Protein AF-A0A8S3ER82-F1 (afdb_monomer_lite)

Organism: NCBI:txid392030

pLDDT: mean 81.83, std 15.68, range [29.91, 96.44]

Structure (mmCIF, N/CA/C/O backbone):
data_AF-A0A8S3ER82-F1
#
_entry.id   AF-A0A8S3ER82-F1
#
loop_
_atom_site.group_PDB
_atom_site.id
_atom_site.type_symbol
_atom_site.label_atom_id
_atom_site.label_alt_id
_atom_site.label_comp_id
_atom_site.label_asym_id
_atom_site.label_entity_id
_atom_site.label_seq_id
_atom_site.pdbx_PDB_ins_code
_atom_site.Cartn_x
_atom_site.Cartn_y
_atom_site.Cartn_z
_atom_site.occupancy
_atom_site.B_iso_or_equiv
_atom_site.auth_seq_id
_atom_site.auth_comp_id
_atom_site.auth_asym_id
_atom_site.auth_atom_id
_atom_site.pdbx_PDB_model_num
ATOM 1 N N . GLY A 1 1 ? -18.111 -26.400 4.773 1.00 59.91 1 GLY A N 1
ATOM 2 C CA . GLY A 1 1 ? -17.524 -26.450 6.126 1.00 59.91 1 GLY A CA 1
ATOM 3 C C . GLY A 1 1 ? -18.135 -25.344 6.954 1.00 59.91 1 GLY A C 1
ATOM 4 O O . GLY A 1 1 ? -18.398 -24.288 6.396 1.00 59.91 1 GLY A O 1
ATOM 5 N N . GLN A 1 2 ? -18.419 -25.592 8.230 1.00 71.38 2 GLN A N 1
ATOM 6 C CA . GLN A 1 2 ? -18.903 -24.558 9.145 1.00 71.38 2 GLN A CA 1
ATOM 7 C C . GLN A 1 2 ? -17.709 -23.886 9.823 1.00 71.38 2 GLN A C 1
ATOM 9 O O . GLN A 1 2 ? -16.799 -24.578 10.274 1.00 71.38 2 GLN A O 1
ATOM 14 N N . THR A 1 3 ? -17.715 -22.559 9.910 1.00 76.62 3 THR A N 1
ATOM 15 C CA . THR A 1 3 ? -16.712 -21.827 10.686 1.00 76.62 3 THR A CA 1
ATOM 16 C C . THR A 1 3 ? -17.130 -21.805 12.155 1.00 76.62 3 THR A C 1
ATOM 18 O O . THR A 1 3 ? -18.274 -21.473 12.467 1.00 76.62 3 THR A O 1
ATOM 21 N N . LEU A 1 4 ? -16.225 -22.208 13.047 1.00 81.06 4 LEU A N 1
ATOM 22 C CA . LEU A 1 4 ? -16.468 -22.318 14.485 1.00 81.06 4 LEU A CA 1
ATOM 23 C C . LEU A 1 4 ? -15.513 -21.393 15.237 1.00 81.06 4 LEU A C 1
ATOM 25 O O . LEU A 1 4 ? -14.318 -21.372 14.945 1.00 81.06 4 LEU A O 1
ATOM 29 N N . PHE A 1 5 ? -16.032 -20.681 16.236 1.00 81.19 5 PHE A N 1
ATOM 30 C CA . PHE A 1 5 ? -15.271 -19.752 17.072 1.00 81.19 5 PHE A CA 1
ATOM 31 C C . PHE A 1 5 ? -15.658 -19.904 18.547 1.00 81.19 5 PHE A C 1
ATOM 33 O O . PHE A 1 5 ? -16.681 -20.523 18.865 1.00 81.19 5 PHE A O 1
ATOM 40 N N . GLY A 1 6 ? -14.817 -19.374 19.441 1.00 79.44 6 GLY A N 1
ATOM 41 C CA . GLY A 1 6 ? -15.081 -19.289 20.880 1.00 79.44 6 GLY A CA 1
ATOM 42 C C . GLY A 1 6 ? -15.610 -20.593 21.484 1.00 79.44 6 GLY A C 1
ATOM 43 O O . GLY A 1 6 ? -15.027 -21.667 21.306 1.00 79.44 6 GLY A O 1
ATOM 44 N N . THR A 1 7 ? -16.753 -20.507 22.170 1.00 81.19 7 THR A N 1
ATOM 45 C CA . THR A 1 7 ? -17.399 -21.647 22.838 1.00 81.19 7 THR A CA 1
ATOM 46 C C . THR A 1 7 ? -17.742 -22.767 21.864 1.00 81.19 7 THR A C 1
ATOM 48 O O . THR A 1 7 ? -17.541 -23.932 22.188 1.00 81.19 7 THR A O 1
ATOM 51 N N . ARG A 1 8 ? -18.191 -22.443 20.646 1.00 84.25 8 ARG A N 1
ATOM 52 C CA . ARG A 1 8 ? -18.575 -23.452 19.646 1.00 84.25 8 ARG A CA 1
ATOM 53 C C . ARG A 1 8 ? -17.369 -24.239 19.148 1.00 84.25 8 ARG A C 1
ATOM 55 O O . ARG A 1 8 ? -17.459 -25.453 18.993 1.00 84.25 8 ARG A O 1
ATOM 62 N N . LEU A 1 9 ? -16.240 -23.560 18.936 1.00 87.06 9 LEU A N 1
ATOM 63 C CA . LEU A 1 9 ? -14.979 -24.218 18.598 1.00 87.06 9 LEU A CA 1
ATOM 64 C C . LEU A 1 9 ? -14.498 -25.091 19.758 1.00 87.06 9 LEU A C 1
ATOM 66 O O . LEU A 1 9 ? -14.164 -26.250 19.545 1.00 87.06 9 LEU A O 1
ATOM 70 N N . LYS A 1 10 ? -14.521 -24.567 20.989 1.00 86.50 10 LYS A N 1
ATOM 71 C CA . LYS A 1 10 ? -14.122 -25.320 22.183 1.00 86.50 10 LYS A CA 1
ATOM 72 C C . LYS A 1 10 ? -14.939 -26.605 22.346 1.00 86.50 10 LYS A C 1
ATOM 74 O O . LYS A 1 10 ? -14.351 -27.670 22.506 1.00 86.50 10 LYS A O 1
ATOM 79 N N . THR A 1 11 ? -16.266 -26.509 22.266 1.00 88.81 11 THR A N 1
ATOM 80 C CA . THR A 1 11 ? -17.176 -27.659 22.353 1.00 88.81 11 THR A CA 1
ATOM 81 C C . THR A 1 11 ? -16.870 -28.682 21.266 1.00 88.81 11 THR A C 1
ATOM 83 O O . THR A 1 11 ? -16.650 -29.847 21.579 1.00 88.81 11 THR A O 1
ATOM 86 N N . PHE A 1 12 ? -16.730 -28.239 20.013 1.00 91.31 12 PHE A N 1
ATOM 87 C CA . PHE A 1 12 ? -16.384 -29.123 18.902 1.00 91.31 12 PHE A CA 1
ATOM 88 C C . PHE A 1 12 ? -15.054 -29.858 19.123 1.00 91.31 12 PHE A C 1
ATOM 90 O O . PHE A 1 12 ? -14.975 -31.064 18.901 1.00 91.31 12 PHE A O 1
ATOM 97 N N . LEU A 1 13 ? -14.010 -29.159 19.581 1.00 91.75 13 LEU A N 1
ATOM 98 C CA . LEU A 1 13 ? -12.699 -29.766 19.829 1.00 91.75 13 LEU A CA 1
ATOM 99 C C . LEU A 1 13 ? -12.739 -30.809 20.956 1.00 91.75 13 LEU A C 1
ATOM 101 O O . LEU A 1 13 ? -12.039 -31.817 20.867 1.00 91.75 13 LEU A O 1
ATOM 105 N N . ILE A 1 14 ? -13.558 -30.583 21.989 1.00 91.75 14 ILE A N 1
ATOM 106 C CA . ILE A 1 14 ? -13.768 -31.535 23.089 1.00 91.75 14 ILE A CA 1
ATOM 107 C C . ILE A 1 14 ? -14.534 -32.764 22.591 1.00 91.75 14 ILE A C 1
ATOM 109 O O . ILE A 1 14 ? -14.064 -33.885 22.761 1.00 91.75 14 ILE A O 1
ATOM 113 N N . GLU A 1 15 ? -15.683 -32.558 21.944 1.00 94.56 15 GLU A N 1
ATOM 114 C CA . GLU A 1 15 ? -16.562 -33.636 21.467 1.00 94.56 15 GLU A CA 1
ATOM 115 C C . GLU A 1 15 ? -15.877 -34.545 20.441 1.00 94.56 15 GLU A C 1
ATOM 117 O O . GLU A 1 15 ? -16.133 -35.746 20.407 1.00 94.56 15 GLU A O 1
ATOM 122 N N . ASN A 1 16 ? -14.975 -33.986 19.632 1.00 94.19 16 ASN A N 1
ATOM 123 C CA . ASN A 1 16 ? -14.246 -34.722 18.598 1.00 94.19 16 ASN A CA 1
ATOM 124 C C . ASN A 1 16 ? -12.840 -35.164 19.042 1.00 94.19 16 ASN A C 1
ATOM 126 O O . ASN A 1 16 ? -12.075 -35.671 18.225 1.00 94.19 16 ASN A O 1
ATOM 130 N N . ASN A 1 17 ? -12.500 -35.000 20.325 1.00 93.44 17 ASN A N 1
ATOM 131 C CA . ASN A 1 17 ? -11.239 -35.442 20.921 1.00 93.44 17 ASN A CA 1
ATOM 132 C C . ASN A 1 17 ? -9.986 -34.924 20.181 1.00 93.44 17 ASN A C 1
ATOM 134 O O . ASN A 1 17 ? -9.111 -35.695 19.782 1.00 93.44 17 ASN A O 1
ATOM 138 N N . PHE A 1 18 ? -9.885 -33.599 20.024 1.00 94.38 18 PHE A N 1
ATOM 139 C CA . PHE A 1 18 ? -8.717 -32.909 19.461 1.00 94.38 18 PHE A CA 1
ATOM 140 C C . PHE A 1 18 ? -7.875 -32.212 20.552 1.00 94.38 18 PHE A C 1
ATOM 142 O O . PHE A 1 18 ? -7.830 -30.978 20.606 1.00 94.38 18 PHE A O 1
ATOM 149 N N . PRO A 1 19 ? -7.172 -32.961 21.424 1.00 90.94 19 PRO A N 1
ATOM 150 C CA . PRO A 1 19 ? -6.518 -32.409 22.612 1.00 90.94 19 PRO A CA 1
ATOM 151 C C . PRO A 1 19 ? -5.379 -31.440 22.279 1.00 90.94 19 PRO A C 1
ATOM 153 O O . PRO A 1 19 ? -5.213 -30.426 22.951 1.00 90.94 19 PRO A O 1
ATOM 156 N N . THR A 1 20 ? -4.614 -31.705 21.216 1.00 90.56 20 THR A N 1
ATOM 157 C CA . THR A 1 20 ? -3.508 -30.829 20.806 1.00 90.56 20 THR A CA 1
ATOM 158 C C . THR A 1 20 ? -4.015 -29.452 20.393 1.00 90.56 20 THR A C 1
ATOM 160 O O . THR A 1 20 ? -3.495 -28.443 20.851 1.00 90.56 20 THR A O 1
ATOM 163 N N . ILE A 1 21 ? -5.062 -29.398 19.565 1.00 88.19 21 ILE A N 1
ATOM 164 C CA . ILE A 1 21 ? -5.636 -28.129 19.095 1.00 88.19 21 ILE A CA 1
ATOM 165 C C . ILE A 1 21 ? -6.322 -27.404 20.256 1.00 88.19 21 ILE A C 1
ATOM 167 O O . ILE A 1 21 ? -6.188 -26.190 20.383 1.00 88.19 21 ILE A O 1
ATOM 171 N N . LEU A 1 22 ? -7.000 -28.146 21.136 1.00 87.62 22 LEU A N 1
ATOM 172 C CA . LEU A 1 22 ? -7.634 -27.592 22.328 1.00 87.62 22 LEU A CA 1
ATOM 173 C C . LEU A 1 22 ? -6.622 -26.889 23.249 1.00 87.62 22 LEU A C 1
ATOM 175 O O . LEU A 1 22 ? -6.917 -25.806 23.744 1.00 87.62 22 LEU A O 1
ATOM 179 N N . ASN A 1 23 ? -5.420 -27.449 23.418 1.00 87.94 23 ASN A N 1
ATOM 180 C CA . ASN A 1 23 ? -4.349 -26.837 24.216 1.00 87.94 23 ASN A CA 1
ATOM 181 C C . ASN A 1 23 ? -3.791 -25.539 23.609 1.00 87.94 23 ASN A C 1
ATOM 183 O O . ASN A 1 23 ? -3.186 -24.742 24.321 1.00 87.94 23 ASN A O 1
ATOM 187 N N . HIS A 1 24 ? -3.988 -25.321 22.308 1.00 87.06 24 HIS A N 1
ATOM 188 C CA . HIS A 1 24 ? -3.598 -24.093 21.615 1.00 87.06 24 HIS A CA 1
ATOM 189 C C . HIS A 1 24 ? -4.752 -23.095 21.466 1.00 87.06 24 HIS A C 1
ATOM 191 O O . HIS A 1 24 ? -4.566 -22.033 20.869 1.00 87.06 24 HIS A O 1
ATOM 197 N N . LEU A 1 25 ? -5.941 -23.410 21.988 1.00 83.69 25 LEU A N 1
ATOM 198 C CA . LEU A 1 25 ? -7.069 -22.496 21.934 1.00 83.69 25 LEU A CA 1
ATOM 199 C C . LEU A 1 25 ? -6.776 -21.272 22.807 1.00 83.69 25 LEU A C 1
ATOM 201 O O . LEU A 1 25 ? -6.593 -21.378 24.018 1.00 83.69 25 LEU A O 1
ATOM 205 N N . VAL A 1 2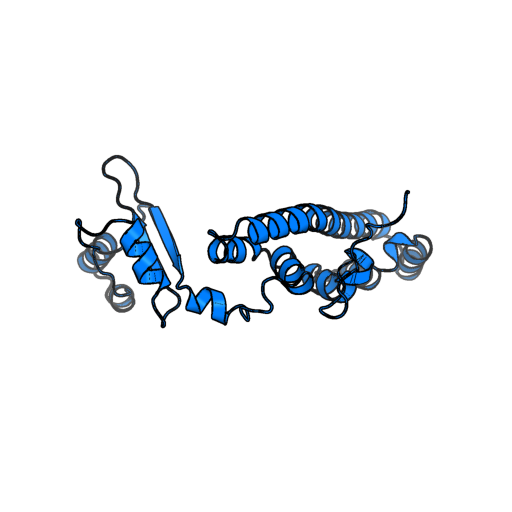6 ? -6.750 -20.102 22.175 1.00 83.31 26 VAL A N 1
ATOM 206 C CA . VAL A 1 26 ? -6.554 -18.825 22.865 1.00 83.31 26 VAL A CA 1
ATOM 207 C C . VAL A 1 26 ? -7.725 -18.580 23.817 1.00 83.31 26 VAL A C 1
ATOM 209 O O . VAL A 1 26 ? -8.880 -18.841 23.469 1.00 83.31 26 VAL A O 1
ATOM 212 N N . ALA A 1 27 ? -7.426 -18.085 25.019 1.00 82.06 27 ALA A N 1
ATOM 213 C CA . ALA A 1 27 ? -8.447 -17.709 25.987 1.00 82.06 27 ALA A CA 1
ATOM 214 C C . ALA A 1 27 ? -9.399 -16.661 25.388 1.00 82.06 27 ALA A C 1
ATOM 216 O O . ALA A 1 27 ? -8.974 -15.739 24.692 1.00 82.06 27 ALA A O 1
ATOM 217 N N . PHE A 1 28 ? -10.690 -16.815 25.660 1.00 84.19 28 PHE A N 1
ATOM 218 C CA . PHE A 1 28 ? -11.729 -15.893 25.225 1.00 84.19 28 PHE A CA 1
ATOM 219 C C . PHE A 1 28 ? -12.751 -15.730 26.344 1.00 84.19 28 PHE A C 1
ATOM 221 O O . PHE A 1 28 ? -12.984 -16.652 27.129 1.00 84.19 28 PHE A O 1
ATOM 228 N N . GLU A 1 29 ? -13.385 -14.568 26.380 1.00 83.31 29 GLU A N 1
ATOM 229 C CA . GLU A 1 29 ? -14.429 -14.242 27.342 1.00 83.31 29 GLU A CA 1
ATOM 230 C C . GLU A 1 29 ? -15.670 -13.765 26.595 1.00 83.31 29 GLU A C 1
ATOM 232 O O . GLU A 1 29 ? -15.584 -13.183 25.511 1.00 83.31 29 GLU A O 1
ATOM 237 N N . SER A 1 30 ? -16.842 -14.054 27.160 1.00 82.38 30 SER A N 1
ATOM 238 C CA . SER A 1 30 ? -18.087 -13.483 26.652 1.00 82.38 30 SER A CA 1
ATOM 239 C C . SER A 1 30 ? -18.218 -12.072 27.196 1.00 82.38 30 SER A C 1
ATOM 241 O O . SER A 1 30 ? -18.149 -11.870 28.407 1.00 82.38 30 SER A O 1
ATOM 243 N N . VAL A 1 31 ? -18.413 -11.107 26.303 1.00 81.88 31 VAL A N 1
ATOM 244 C CA . VAL A 1 31 ? -18.670 -9.727 26.711 1.00 81.88 31 VAL A CA 1
ATOM 245 C C . VAL A 1 31 ? -20.055 -9.675 27.372 1.00 81.88 31 VAL A C 1
ATOM 247 O O . VAL A 1 31 ? -21.014 -10.180 26.778 1.00 81.88 31 VAL A O 1
ATOM 250 N N . PRO A 1 32 ? -20.178 -9.114 28.589 1.00 80.38 32 PRO A N 1
ATOM 251 C CA . PRO A 1 32 ? -21.462 -8.968 29.263 1.00 80.38 32 PRO A CA 1
ATOM 252 C C . PRO A 1 32 ? -22.480 -8.203 28.407 1.00 80.38 32 PRO A C 1
ATOM 254 O O . PRO A 1 32 ? -22.125 -7.276 27.680 1.00 80.38 32 PRO A O 1
ATOM 257 N N . SER A 1 33 ? -23.759 -8.579 28.489 1.00 77.56 33 SER A N 1
ATOM 258 C CA . SER A 1 33 ? -24.823 -8.007 27.645 1.00 77.56 33 SER A CA 1
ATOM 259 C C . SER A 1 33 ? -25.112 -6.525 27.910 1.00 77.56 33 SER A C 1
ATOM 261 O O . SER A 1 33 ? -25.741 -5.865 27.088 1.00 77.56 33 SER A O 1
ATOM 263 N N . ASP A 1 34 ? -24.701 -6.015 29.066 1.00 83.44 34 ASP A N 1
ATOM 264 C CA . ASP A 1 34 ? -24.825 -4.619 29.486 1.00 83.44 34 ASP A CA 1
ATOM 265 C C . ASP A 1 34 ? -23.700 -3.719 28.947 1.00 83.44 34 ASP A C 1
ATOM 267 O O . ASP A 1 34 ? -23.837 -2.495 28.961 1.00 83.44 34 ASP A O 1
ATOM 271 N N . VAL A 1 35 ? -22.622 -4.299 28.409 1.00 82.12 35 VAL A N 1
ATOM 272 C CA . VAL A 1 35 ? -21.544 -3.546 27.764 1.00 82.12 35 VAL A CA 1
ATOM 273 C C . VAL A 1 35 ? -21.920 -3.261 26.315 1.00 82.12 35 VAL A C 1
ATOM 275 O O . VAL A 1 35 ? -22.044 -4.153 25.475 1.00 82.12 35 VAL A O 1
ATOM 278 N N . THR A 1 36 ? -22.066 -1.982 25.984 1.00 85.75 36 THR A N 1
ATOM 279 C CA . THR A 1 36 ? -22.293 -1.570 24.595 1.00 85.75 36 THR A CA 1
ATOM 280 C C . THR A 1 36 ? -21.028 -1.756 23.755 1.00 85.75 36 THR A C 1
ATOM 282 O O . THR A 1 36 ? -19.908 -1.602 24.244 1.00 85.75 36 THR A O 1
ATOM 285 N N . HIS A 1 37 ? -21.183 -1.966 22.442 1.00 83.50 37 HIS A N 1
ATOM 286 C CA . HIS A 1 37 ? -20.038 -2.008 21.518 1.00 83.50 37 HIS A CA 1
ATOM 287 C C . HIS A 1 37 ? -19.151 -0.756 21.618 1.00 83.50 37 HIS A C 1
ATOM 289 O O . HIS A 1 37 ? -17.935 -0.841 21.470 1.00 83.50 37 HIS A O 1
ATOM 295 N N . LYS A 1 38 ? -19.752 0.412 21.882 1.00 84.12 38 LYS A N 1
ATOM 296 C CA . LYS A 1 38 ? -19.023 1.675 22.025 1.00 84.12 38 LYS A CA 1
ATOM 297 C C . LYS A 1 38 ? -18.146 1.686 23.277 1.00 84.12 38 LYS A C 1
ATOM 299 O O . LYS A 1 38 ? -16.999 2.108 23.180 1.00 84.12 38 LYS A O 1
ATOM 304 N N . GLN A 1 39 ? -18.670 1.217 24.409 1.00 85.31 39 GLN A N 1
ATOM 305 C CA . GLN A 1 39 ? -17.902 1.094 25.652 1.00 85.31 39 GLN A CA 1
ATOM 306 C C . GLN A 1 39 ? -16.760 0.095 25.482 1.00 85.31 39 GLN A C 1
ATOM 308 O O . GLN A 1 39 ? -15.616 0.460 25.713 1.00 85.31 39 GLN A O 1
ATOM 313 N N . LEU A 1 40 ? -17.038 -1.094 24.932 1.00 86.69 40 LEU A N 1
ATOM 314 C CA . LEU A 1 40 ? -16.005 -2.097 24.655 1.00 86.69 40 LEU A CA 1
ATOM 315 C C . LEU A 1 40 ? -14.862 -1.530 23.798 1.00 86.69 40 LEU A C 1
ATOM 317 O O . LEU A 1 40 ? -13.689 -1.740 24.096 1.00 86.69 40 LEU A O 1
ATOM 321 N N . LEU A 1 41 ? -15.198 -0.790 22.736 1.00 84.62 41 LEU A N 1
ATOM 322 C CA . LEU A 1 41 ? -14.206 -0.127 21.890 1.00 84.62 41 LEU A CA 1
ATOM 323 C C . LEU A 1 41 ? -13.384 0.898 22.676 1.00 84.62 41 LEU A C 1
ATOM 325 O O . LEU A 1 41 ? -12.162 0.908 22.559 1.00 84.62 41 LEU A O 1
ATOM 329 N N . GLN A 1 42 ? -14.036 1.760 23.459 1.00 84.31 42 GLN A N 1
ATOM 330 C CA . GLN A 1 42 ? -13.356 2.773 24.268 1.00 84.31 42 GLN A CA 1
ATOM 331 C C . GLN A 1 42 ? -12.406 2.136 25.283 1.00 84.31 42 GLN A C 1
ATOM 333 O O . GLN A 1 42 ? -11.250 2.545 25.356 1.00 84.31 42 GLN A O 1
ATOM 338 N N . ASP A 1 43 ? -12.855 1.100 25.984 1.00 86.44 43 ASP A N 1
ATOM 339 C CA . ASP A 1 43 ? -12.063 0.408 26.995 1.00 86.44 43 ASP A CA 1
ATOM 340 C C . ASP A 1 43 ? -10.823 -0.243 26.375 1.00 86.44 43 ASP A C 1
ATOM 342 O O . ASP A 1 43 ? -9.717 -0.054 26.876 1.00 86.44 43 ASP A O 1
ATOM 346 N N . ILE A 1 44 ? -10.975 -0.940 25.240 1.00 86.56 44 ILE A N 1
ATOM 347 C CA . ILE A 1 44 ? -9.849 -1.551 24.514 1.00 86.56 44 ILE A CA 1
ATOM 348 C C . ILE A 1 44 ? -8.872 -0.483 24.009 1.00 86.56 44 ILE A C 1
ATOM 350 O O . ILE A 1 44 ? -7.659 -0.678 24.096 1.00 86.56 44 ILE A O 1
ATOM 354 N N . TYR A 1 45 ? -9.363 0.652 23.501 1.00 81.31 45 TYR A N 1
ATOM 355 C CA . TYR A 1 45 ? -8.484 1.724 23.029 1.00 81.31 45 TYR A CA 1
ATOM 356 C C . TYR A 1 45 ? -7.607 2.295 24.147 1.00 81.31 45 TYR A C 1
ATOM 358 O O . TYR A 1 45 ? -6.437 2.576 23.893 1.00 81.31 45 TYR A O 1
ATOM 366 N N . GLN A 1 46 ? -8.136 2.408 25.368 1.00 79.00 46 GLN A N 1
ATOM 367 C CA . GLN A 1 46 ? -7.406 2.926 26.531 1.00 79.00 46 GLN A CA 1
ATOM 368 C C . GLN A 1 46 ? -6.409 1.923 27.138 1.00 79.00 46 GLN A C 1
ATOM 370 O O . GLN A 1 46 ? -5.623 2.291 28.014 1.00 79.00 46 GLN A O 1
ATOM 375 N N . GLN A 1 47 ? -6.397 0.660 26.695 1.00 82.50 47 GLN A N 1
ATOM 376 C CA . GLN A 1 47 ? -5.443 -0.323 27.208 1.00 82.50 47 GLN A CA 1
ATOM 377 C C . GLN A 1 47 ? -4.004 0.033 26.815 1.00 82.50 47 GLN A C 1
ATOM 379 O O . GLN A 1 47 ? -3.682 0.325 25.662 1.00 82.50 47 GLN A O 1
ATOM 384 N N . THR A 1 48 ? -3.107 -0.035 27.798 1.00 69.06 48 THR A N 1
ATOM 385 C CA . THR A 1 48 ? -1.686 0.315 27.651 1.00 69.06 48 THR A CA 1
ATOM 386 C C . THR A 1 48 ? -0.790 -0.903 27.409 1.00 69.06 48 THR A C 1
ATOM 388 O O . THR A 1 48 ? 0.439 -0.783 27.397 1.00 69.06 48 THR A O 1
ATOM 391 N N . CYS A 1 49 ? -1.363 -2.086 27.203 1.00 64.19 49 CYS A N 1
ATOM 392 C CA . CYS A 1 49 ? -0.647 -3.314 26.880 1.00 64.19 49 CYS A CA 1
ATOM 393 C C . CYS A 1 49 ? -1.458 -4.170 25.895 1.00 64.19 49 CYS A C 1
ATOM 395 O O . CYS A 1 49 ? -2.680 -4.072 25.840 1.00 64.19 49 CYS A O 1
ATOM 397 N N . GLY A 1 50 ? -0.762 -5.000 25.112 1.00 70.69 50 GLY A N 1
ATOM 398 C CA . GLY A 1 50 ? -1.378 -5.863 24.101 1.00 70.69 50 GLY A CA 1
ATOM 399 C C . GLY A 1 50 ? -1.676 -5.169 22.764 1.00 70.69 50 GLY A C 1
ATOM 400 O O . GLY A 1 50 ? -1.801 -3.949 22.677 1.00 70.69 50 GLY A O 1
ATOM 401 N N . GLU A 1 51 ? -1.764 -5.973 21.702 1.00 76.44 51 GLU A N 1
ATOM 402 C CA . GLU A 1 51 ? -2.100 -5.531 20.339 1.00 76.44 51 GLU A CA 1
ATOM 403 C C . GLU A 1 51 ? -3.589 -5.196 20.193 1.00 76.44 51 GLU A C 1
ATOM 405 O O . GLU A 1 51 ? -3.962 -4.271 19.472 1.00 76.44 51 GLU A O 1
ATOM 410 N N . GLY A 1 52 ? -4.437 -5.936 20.906 1.00 84.62 52 GLY A N 1
ATOM 411 C CA . GLY A 1 52 ? -5.885 -5.813 20.876 1.00 84.62 52 GLY A CA 1
ATOM 412 C C . GLY A 1 52 ? -6.558 -7.181 20.836 1.00 84.62 52 GLY A C 1
ATOM 413 O O . GLY A 1 52 ? -5.977 -8.176 21.266 1.00 84.62 52 GLY A O 1
ATOM 414 N N . TYR A 1 53 ? -7.777 -7.231 20.307 1.00 87.94 53 TYR A N 1
ATOM 415 C CA . TYR A 1 53 ? -8.653 -8.400 20.382 1.00 87.94 53 TYR A CA 1
ATOM 416 C C . TYR A 1 53 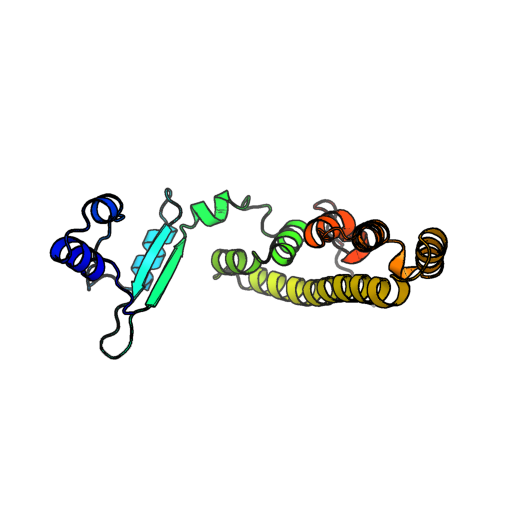? -9.289 -8.724 19.030 1.00 87.94 53 TYR A C 1
ATOM 418 O O . TYR A 1 53 ? -9.457 -7.860 18.166 1.00 87.94 53 TYR A O 1
ATOM 426 N N . VAL A 1 54 ? -9.676 -9.987 18.864 1.00 87.19 54 VAL A N 1
ATOM 427 C CA . VAL A 1 54 ? -10.598 -10.427 17.814 1.00 87.19 54 VAL A CA 1
ATOM 428 C C . VAL A 1 54 ? -11.941 -10.689 18.480 1.00 87.19 54 VAL A C 1
ATOM 430 O O . VAL A 1 54 ? -12.022 -11.512 19.388 1.00 87.19 54 VAL A O 1
ATOM 433 N N . VAL A 1 55 ? -12.979 -9.984 18.044 1.00 88.19 55 VAL A N 1
ATOM 434 C CA . VAL A 1 55 ? -14.323 -10.050 18.623 1.00 88.19 55 VAL A CA 1
ATOM 435 C C . VAL A 1 55 ? -15.267 -10.707 17.628 1.00 88.19 55 VAL A C 1
ATOM 437 O O . VAL A 1 55 ? -15.304 -10.329 16.457 1.00 88.19 55 VAL A O 1
ATOM 440 N N . GLU A 1 56 ? -16.036 -11.688 18.093 1.00 87.50 56 GLU A N 1
ATOM 441 C CA . GLU A 1 56 ? -17.140 -12.269 17.334 1.00 87.50 56 GLU A CA 1
ATOM 442 C C . GLU A 1 56 ? -18.417 -11.466 17.583 1.00 87.50 56 GLU A C 1
ATOM 444 O O . GLU A 1 56 ? -18.880 -11.347 18.716 1.00 87.50 56 GLU A O 1
ATOM 449 N N . ILE A 1 57 ? -19.005 -10.934 16.514 1.00 85.94 57 ILE A N 1
ATOM 450 C CA . ILE A 1 57 ? -20.307 -10.278 16.566 1.00 85.94 57 ILE A CA 1
ATOM 451 C C . ILE A 1 57 ? -21.371 -11.324 16.260 1.00 85.94 57 ILE A C 1
ATOM 453 O O . ILE A 1 57 ? -21.534 -11.740 15.110 1.00 85.94 57 ILE A O 1
ATOM 457 N N . ILE A 1 58 ? -22.088 -11.743 17.300 1.00 82.69 58 ILE A N 1
ATOM 458 C CA . ILE A 1 58 ? -23.182 -12.708 17.190 1.00 82.69 58 ILE A CA 1
ATOM 459 C C . ILE A 1 58 ? -24.434 -11.982 16.717 1.00 82.69 58 ILE A C 1
ATOM 461 O O . ILE A 1 58 ? -24.803 -10.928 17.235 1.00 82.69 58 ILE A O 1
ATOM 465 N N . GLN A 1 59 ? -25.094 -12.557 15.721 1.00 80.31 59 GLN A N 1
ATOM 466 C CA . GLN A 1 59 ? -26.304 -11.998 15.144 1.00 80.31 59 GLN A CA 1
ATOM 467 C C . GLN A 1 59 ? -27.408 -13.059 15.192 1.00 80.31 59 GLN A C 1
ATOM 469 O O . GLN A 1 59 ? -27.150 -14.191 14.788 1.00 80.31 59 GLN A O 1
ATOM 474 N N . PRO A 1 60 ? -28.619 -12.734 15.682 1.00 79.50 60 PRO A N 1
ATOM 475 C CA . PRO A 1 60 ? -29.687 -13.728 15.818 1.00 79.50 60 PRO A CA 1
ATOM 476 C C . PRO A 1 60 ? -30.123 -14.320 14.472 1.00 79.50 60 PRO A C 1
ATOM 478 O O . PRO A 1 60 ? -30.318 -15.526 14.358 1.00 79.50 60 PRO A O 1
ATOM 481 N N . ASP A 1 61 ? -30.211 -13.467 13.448 1.00 88.06 61 ASP A N 1
ATOM 482 C CA . ASP A 1 61 ? -30.862 -13.801 12.174 1.00 88.06 61 ASP A CA 1
ATOM 483 C C . ASP A 1 61 ? -29.883 -13.975 11.001 1.00 88.06 61 ASP A C 1
ATOM 485 O O . ASP A 1 61 ? -30.294 -14.186 9.860 1.00 88.06 61 ASP A O 1
ATOM 489 N N . ARG A 1 62 ? -28.574 -13.835 11.239 1.00 81.56 62 ARG A N 1
ATOM 490 C CA . ARG A 1 62 ? -27.544 -13.868 10.187 1.00 81.56 62 ARG A CA 1
ATOM 491 C C . ARG A 1 62 ? -26.223 -14.444 10.712 1.00 81.56 62 ARG A C 1
ATOM 493 O O . ARG A 1 62 ? -26.031 -14.510 11.923 1.00 81.56 62 ARG A O 1
ATOM 500 N N . PRO A 1 63 ? -25.314 -14.895 9.828 1.00 78.25 63 PRO A N 1
ATOM 501 C CA . PRO A 1 63 ? -24.045 -15.473 10.255 1.00 78.25 63 PRO A CA 1
ATOM 502 C C . PRO A 1 63 ? -23.210 -14.478 11.066 1.00 78.25 63 PRO A C 1
ATOM 504 O O . PRO A 1 63 ? -23.026 -13.337 10.641 1.00 78.25 63 PRO A O 1
ATOM 507 N N . SER A 1 64 ? -22.667 -14.928 12.199 1.00 83.00 64 SER A N 1
ATOM 508 C CA . SER A 1 64 ? -21.685 -14.159 12.965 1.00 83.00 64 SER A CA 1
ATOM 509 C C . SER A 1 64 ? -20.467 -13.810 12.107 1.00 83.00 64 SER A C 1
ATOM 511 O O . SER A 1 64 ? -20.068 -14.576 11.225 1.00 83.00 64 SER A O 1
ATOM 513 N N . TYR A 1 65 ? -19.828 -12.682 12.404 1.00 83.25 65 TYR A N 1
ATOM 514 C CA . TYR A 1 65 ? -18.591 -12.256 11.748 1.00 83.25 65 TYR A CA 1
ATOM 515 C C . TYR A 1 65 ? -17.574 -11.756 12.774 1.00 83.25 65 TYR A C 1
ATOM 517 O O . TYR A 1 65 ? -17.925 -11.418 13.905 1.00 83.25 65 TYR A O 1
ATOM 525 N N . LEU A 1 66 ? -16.301 -11.734 12.376 1.00 85.94 66 LEU A N 1
ATOM 526 C CA . LEU A 1 66 ? -15.195 -11.322 13.235 1.00 85.94 66 LEU A CA 1
ATOM 527 C C . LEU A 1 66 ? -14.770 -9.885 12.941 1.00 85.94 66 LEU A C 1
ATOM 529 O O . LEU A 1 66 ? -14.672 -9.480 11.783 1.00 85.94 66 LEU A O 1
ATOM 533 N N . VAL A 1 67 ? -14.436 -9.152 13.998 1.00 85.56 67 VAL A N 1
ATOM 534 C CA . VAL A 1 67 ? -13.860 -7.807 13.936 1.00 85.56 67 VAL A CA 1
ATOM 535 C C . VAL A 1 67 ? -12.567 -7.786 14.738 1.00 85.56 67 VAL A C 1
ATOM 537 O O . VAL A 1 67 ? -12.513 -8.290 15.857 1.00 85.56 67 VAL A O 1
ATOM 540 N N . LYS A 1 68 ? -11.509 -7.198 14.176 1.00 86.38 68 LYS A N 1
ATOM 541 C CA . LYS A 1 68 ? -10.264 -6.937 14.908 1.00 86.38 68 LYS A CA 1
ATOM 542 C C . LYS A 1 68 ? -10.334 -5.536 15.509 1.00 86.38 68 LYS A C 1
ATOM 544 O O . LYS A 1 68 ? -10.605 -4.583 14.788 1.00 86.38 68 LYS A O 1
ATOM 549 N N . ILE A 1 69 ? -10.059 -5.415 16.802 1.00 86.25 69 ILE A N 1
ATOM 550 C CA . ILE A 1 69 ? -9.961 -4.136 17.512 1.00 86.25 69 ILE A CA 1
ATOM 551 C C . ILE A 1 69 ? -8.531 -4.020 18.026 1.00 86.25 69 ILE A C 1
ATOM 553 O O . ILE A 1 69 ? -8.050 -4.949 18.669 1.00 86.25 69 ILE A O 1
ATOM 557 N N . LYS A 1 70 ? -7.845 -2.913 17.733 1.00 83.00 70 LYS A N 1
ATOM 558 C CA . LYS A 1 70 ? -6.460 -2.666 18.162 1.00 83.00 70 LYS A CA 1
ATOM 559 C C . LYS A 1 70 ? -6.407 -1.648 19.295 1.00 83.00 70 LYS A C 1
ATOM 561 O O . LYS A 1 70 ? -7.238 -0.743 19.334 1.00 83.00 70 LYS A O 1
ATOM 566 N N . THR A 1 71 ? -5.436 -1.783 20.195 1.00 82.44 71 THR A N 1
ATOM 567 C CA . THR A 1 71 ? -5.202 -0.784 21.252 1.00 82.44 71 THR A CA 1
ATOM 568 C C . THR A 1 71 ? -4.597 0.486 20.658 1.00 82.44 71 THR A C 1
ATOM 570 O O . THR A 1 71 ? -3.871 0.437 19.660 1.00 82.44 71 THR A O 1
ATOM 573 N N . GLN A 1 72 ? -4.850 1.643 21.277 1.00 69.81 72 GLN A N 1
ATOM 574 C CA . GLN A 1 72 ? -4.278 2.903 20.796 1.00 69.81 72 GLN A CA 1
ATOM 575 C C . GLN A 1 72 ? -2.751 2.893 20.907 1.00 69.81 72 GLN A C 1
ATOM 577 O O . GLN A 1 72 ? -2.054 3.341 20.002 1.00 69.81 72 GLN A O 1
ATOM 582 N N . LYS A 1 73 ? -2.213 2.291 21.973 1.00 66.38 73 LYS A N 1
ATOM 583 C CA . LYS A 1 73 ? -0.769 2.133 22.142 1.00 66.38 73 LYS A CA 1
ATOM 584 C C . LYS A 1 73 ? -0.145 1.264 21.051 1.00 66.38 73 LYS A C 1
ATOM 586 O O . LYS A 1 73 ? 0.940 1.596 20.598 1.00 66.38 73 LYS A O 1
ATOM 591 N N . TYR A 1 74 ? -0.791 0.184 20.611 1.00 63.03 74 TYR A N 1
ATOM 592 C CA . TYR A 1 74 ? -0.276 -0.620 19.497 1.00 63.03 74 TYR A CA 1
ATOM 593 C C . TYR A 1 74 ? -0.206 0.201 18.202 1.00 63.03 74 TYR A C 1
ATOM 595 O O . TYR A 1 74 ? 0.816 0.187 17.517 1.00 63.03 74 TYR A O 1
ATOM 603 N N . LEU A 1 75 ? -1.248 0.992 17.928 1.00 64.50 75 LEU A N 1
ATOM 604 C CA . LEU A 1 75 ? -1.279 1.907 16.783 1.00 64.50 75 LEU A CA 1
ATOM 605 C C . LEU A 1 75 ? -0.184 2.991 16.873 1.00 64.50 75 LEU A C 1
ATOM 607 O O . LEU A 1 75 ? 0.431 3.315 15.862 1.00 64.50 75 LEU A O 1
ATOM 611 N N . MET A 1 76 ? 0.103 3.502 18.077 1.00 60.66 76 MET A N 1
ATOM 612 C CA . MET A 1 76 ? 1.139 4.517 18.330 1.00 60.66 76 MET A CA 1
ATOM 613 C C . MET A 1 76 ? 2.569 3.954 18.425 1.00 60.66 76 MET A C 1
ATOM 615 O O . MET A 1 76 ? 3.521 4.648 18.109 1.00 60.66 76 MET A O 1
ATOM 619 N N . ILE A 1 77 ? 2.773 2.710 18.866 1.00 55.78 77 ILE A N 1
ATOM 620 C CA . ILE A 1 77 ? 4.115 2.096 18.939 1.00 55.78 77 ILE A CA 1
ATOM 621 C C . ILE A 1 77 ? 4.611 1.697 17.552 1.00 55.78 77 ILE A C 1
ATOM 623 O O . ILE A 1 77 ? 5.810 1.722 17.297 1.00 55.78 77 ILE A O 1
ATOM 627 N N . HIS A 1 78 ? 3.711 1.330 16.641 1.00 56.91 78 HIS A N 1
ATOM 628 C CA . HIS A 1 78 ? 4.095 1.115 15.249 1.00 56.91 78 HIS A CA 1
ATOM 629 C C . HIS A 1 78 ? 4.332 2.412 14.475 1.00 56.91 78 HIS A C 1
ATOM 631 O O . HIS A 1 78 ? 4.855 2.340 13.363 1.00 56.91 78 HIS A O 1
ATOM 637 N N . ARG A 1 79 ? 3.989 3.580 15.037 1.00 53.03 79 ARG A N 1
ATOM 638 C CA . ARG A 1 79 ? 4.196 4.887 14.405 1.00 53.03 79 ARG A CA 1
ATOM 639 C C . ARG A 1 79 ? 4.398 5.977 15.442 1.00 53.03 79 ARG A C 1
ATOM 641 O O . ARG A 1 79 ? 3.421 6.416 16.041 1.00 53.03 79 ARG A O 1
ATOM 648 N N . ASP A 1 80 ? 5.639 6.440 15.586 1.00 50.53 80 ASP A N 1
ATOM 649 C CA . ASP A 1 80 ? 6.006 7.615 16.381 1.00 50.53 80 ASP A CA 1
ATOM 650 C C . ASP A 1 80 ? 4.954 8.725 16.211 1.00 50.53 80 ASP A C 1
ATOM 652 O O . ASP A 1 80 ? 4.817 9.312 15.136 1.00 50.53 80 ASP A O 1
ATOM 656 N N . GLY A 1 81 ? 4.151 8.959 17.254 1.00 49.88 81 GLY A N 1
ATOM 657 C CA . GLY A 1 81 ? 2.888 9.704 17.163 1.00 49.88 81 GLY A CA 1
ATOM 658 C C . GLY A 1 81 ? 3.008 11.153 16.671 1.00 49.88 81 GLY A C 1
ATOM 659 O O . GLY A 1 81 ? 2.022 11.702 16.192 1.00 49.88 81 GLY A O 1
ATOM 660 N N . GLU A 1 82 ? 4.201 11.753 16.726 1.00 49.47 82 GLU A N 1
ATOM 661 C CA . GLU A 1 82 ? 4.493 13.083 16.161 1.00 49.47 82 GLU A CA 1
ATOM 662 C C . GLU A 1 82 ? 4.992 13.032 14.705 1.00 49.47 82 GLU A C 1
ATOM 664 O O . GLU A 1 82 ? 4.833 13.993 13.957 1.00 49.47 82 GLU A O 1
ATOM 669 N N . SER A 1 83 ? 5.550 11.900 14.266 1.00 54.03 83 SER A N 1
ATOM 670 C CA . SER A 1 83 ? 5.988 11.685 12.883 1.00 54.03 83 SER A CA 1
ATOM 671 C C . SER A 1 83 ? 4.825 11.281 11.970 1.00 54.03 83 SER A C 1
ATOM 673 O O . SER A 1 83 ? 4.867 11.542 10.771 1.00 54.03 83 SER A O 1
ATOM 675 N N . ALA A 1 84 ? 3.755 10.690 12.513 1.00 59.56 84 ALA A N 1
ATOM 676 C CA . ALA A 1 84 ? 2.672 10.068 11.743 1.00 59.56 84 ALA A CA 1
ATOM 677 C C . ALA A 1 84 ? 1.879 11.014 10.814 1.00 59.56 84 ALA A C 1
ATOM 679 O O . ALA A 1 84 ? 1.210 10.535 9.899 1.00 59.56 84 ALA A O 1
ATOM 680 N N . THR A 1 85 ? 1.948 12.332 11.025 1.00 64.75 85 THR A N 1
ATOM 681 C CA . THR A 1 85 ? 1.247 13.339 10.207 1.00 64.75 85 THR A CA 1
ATOM 682 C C . THR A 1 85 ? 2.158 14.084 9.235 1.00 64.75 85 THR A C 1
ATOM 684 O O . THR A 1 85 ? 1.685 14.973 8.523 1.00 64.75 85 THR A O 1
ATOM 687 N N . SER A 1 86 ? 3.462 13.788 9.213 1.00 77.31 86 SER A N 1
ATOM 688 C CA . SER A 1 86 ? 4.365 14.452 8.277 1.00 77.31 86 SER A CA 1
ATOM 689 C C . SER A 1 86 ? 4.068 14.011 6.835 1.00 77.31 86 SER A C 1
ATOM 691 O O . SER A 1 86 ? 3.654 12.867 6.614 1.00 77.31 86 SER A O 1
ATOM 693 N N . PRO A 1 87 ? 4.283 14.873 5.821 1.00 81.44 87 PRO A N 1
ATOM 694 C CA . PRO A 1 87 ? 4.086 14.492 4.423 1.00 81.44 87 PRO A CA 1
ATOM 695 C C . PRO A 1 87 ? 4.858 13.230 4.028 1.00 81.44 87 PRO A C 1
ATOM 697 O O . PRO A 1 87 ? 4.379 12.429 3.225 1.00 81.44 87 PRO A O 1
ATOM 700 N N . ARG A 1 88 ? 6.045 13.031 4.614 1.00 83.19 88 ARG A N 1
ATOM 701 C CA . ARG A 1 88 ? 6.876 11.858 4.366 1.00 83.19 88 ARG A CA 1
ATOM 702 C C . ARG A 1 88 ? 6.267 10.594 4.974 1.00 83.19 88 ARG A C 1
ATOM 704 O O . ARG A 1 88 ? 6.159 9.590 4.273 1.00 83.19 88 ARG A O 1
ATOM 711 N N . SER A 1 89 ? 5.826 10.648 6.224 1.00 78.31 89 SER A N 1
ATOM 712 C CA . SER A 1 89 ? 5.226 9.500 6.911 1.00 78.31 89 SER A CA 1
ATOM 713 C C . SER A 1 89 ? 3.870 9.113 6.331 1.00 78.31 89 SER A C 1
ATOM 715 O O . SER A 1 89 ? 3.569 7.928 6.189 1.00 78.31 89 SER A O 1
ATOM 717 N N . LEU A 1 90 ? 3.067 10.099 5.921 1.00 83.38 90 LEU A N 1
ATOM 718 C CA . LEU A 1 90 ? 1.820 9.862 5.197 1.00 83.38 90 LEU A CA 1
ATOM 719 C C . LEU A 1 90 ? 2.085 9.191 3.843 1.00 83.38 90 LEU A C 1
ATOM 721 O O . LEU A 1 90 ? 1.434 8.201 3.508 1.00 83.38 90 LEU A O 1
ATOM 725 N N . PHE A 1 91 ? 3.086 9.661 3.094 1.00 86.56 91 PHE A N 1
ATOM 726 C CA . PHE A 1 91 ? 3.504 9.026 1.845 1.00 86.56 91 PHE A CA 1
ATOM 727 C C . PHE A 1 91 ? 3.932 7.565 2.057 1.00 86.56 91 PHE A C 1
ATOM 729 O O . PHE A 1 91 ? 3.466 6.675 1.343 1.00 86.56 91 PHE A O 1
ATOM 736 N N . GLU A 1 92 ? 4.777 7.295 3.054 1.00 84.44 92 GLU A N 1
ATOM 737 C CA . GLU A 1 92 ? 5.222 5.935 3.378 1.00 84.44 92 GLU A CA 1
ATOM 738 C C . GLU A 1 92 ? 4.058 5.034 3.795 1.00 84.44 92 GLU A C 1
ATOM 740 O O . GLU A 1 92 ? 3.993 3.875 3.380 1.00 84.44 92 GLU A O 1
ATOM 745 N N . ALA A 1 93 ? 3.107 5.562 4.564 1.00 83.81 93 ALA A N 1
ATOM 746 C CA . ALA A 1 93 ? 1.899 4.844 4.941 1.00 83.81 93 ALA A CA 1
ATOM 747 C C . ALA A 1 93 ? 1.056 4.447 3.726 1.00 83.81 93 ALA A C 1
ATOM 749 O O . ALA A 1 93 ? 0.589 3.312 3.656 1.00 83.81 93 ALA A O 1
ATOM 750 N N . ILE A 1 94 ? 0.883 5.362 2.771 1.00 87.19 94 ILE A 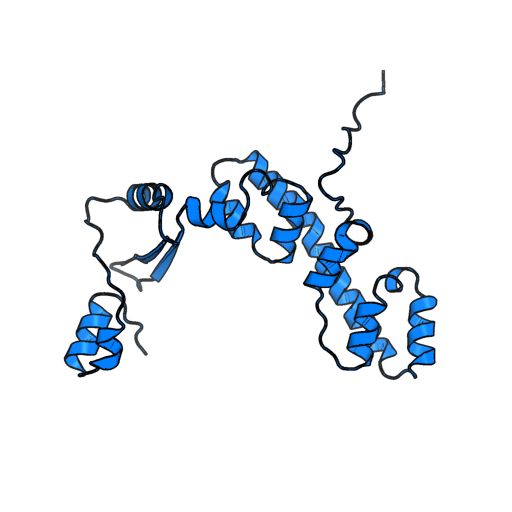N 1
ATOM 751 C CA . ILE A 1 94 ? 0.077 5.145 1.566 1.00 87.19 94 ILE A CA 1
ATOM 752 C C . ILE A 1 94 ? 0.741 4.117 0.644 1.00 87.19 94 ILE A C 1
ATOM 754 O O . ILE A 1 94 ? 0.077 3.181 0.202 1.00 87.19 94 ILE A O 1
ATOM 758 N N . ILE A 1 95 ? 2.050 4.235 0.391 1.00 87.06 95 ILE A N 1
ATOM 759 C CA . ILE A 1 95 ? 2.798 3.279 -0.449 1.00 87.06 95 ILE A CA 1
ATOM 760 C C . ILE A 1 95 ? 2.824 1.874 0.168 1.00 87.06 95 ILE A C 1
ATOM 762 O O . ILE A 1 95 ? 2.787 0.875 -0.554 1.00 87.06 95 ILE A O 1
ATOM 766 N N . ASN A 1 96 ? 2.858 1.786 1.498 1.00 84.62 96 ASN A N 1
ATOM 767 C CA . ASN A 1 96 ? 2.809 0.514 2.216 1.00 84.62 96 ASN A CA 1
ATOM 768 C C . ASN A 1 96 ? 1.384 -0.003 2.465 1.00 84.62 96 ASN A C 1
ATOM 770 O O . ASN A 1 96 ? 1.249 -1.024 3.125 1.00 84.62 96 ASN A O 1
ATOM 774 N N . GLU A 1 97 ? 0.349 0.654 1.926 1.00 82.62 97 GLU A N 1
ATOM 775 C CA . GLU A 1 97 ? -1.067 0.268 2.081 1.00 82.62 97 GLU A CA 1
ATOM 776 C C . GLU A 1 97 ? -1.551 0.248 3.544 1.00 82.62 97 GLU A C 1
ATOM 778 O O . GLU A 1 97 ? -2.546 -0.378 3.884 1.00 82.62 97 GLU A O 1
ATOM 783 N N . ASN A 1 98 ? -0.884 1.013 4.405 1.00 78.31 98 ASN A N 1
ATOM 784 C CA . ASN A 1 98 ? -1.160 1.123 5.835 1.00 78.31 98 ASN A CA 1
ATOM 785 C C . ASN A 1 98 ? -1.789 2.493 6.174 1.00 78.31 98 ASN A C 1
ATOM 787 O O . ASN A 1 98 ? -1.530 3.062 7.240 1.00 78.31 98 ASN A O 1
ATOM 791 N N . ALA A 1 99 ? -2.516 3.097 5.228 1.00 79.06 99 ALA A N 1
ATOM 792 C CA . ALA A 1 99 ? -3.213 4.372 5.424 1.00 79.06 99 ALA A CA 1
ATOM 793 C C . ALA A 1 99 ? -4.508 4.195 6.236 1.00 79.06 99 ALA A C 1
ATOM 795 O O . ALA A 1 99 ? -4.904 5.097 6.970 1.00 79.06 99 ALA A O 1
ATOM 796 N N . ASP A 1 100 ? -5.132 3.019 6.180 1.00 77.69 100 ASP A N 1
ATOM 797 C CA . ASP A 1 100 ? -6.369 2.743 6.919 1.00 77.69 100 ASP A CA 1
ATOM 798 C C . ASP A 1 100 ? -6.145 2.708 8.435 1.00 77.69 100 ASP A C 1
ATOM 800 O O . ASP A 1 100 ? -6.966 3.223 9.197 1.00 77.69 100 ASP A O 1
ATOM 804 N N . ASP A 1 101 ? -4.985 2.215 8.877 1.00 71.00 101 ASP A N 1
ATOM 805 C CA . ASP A 1 101 ? -4.585 2.277 10.285 1.00 71.00 101 ASP A CA 1
ATOM 806 C C . ASP A 1 101 ? -4.416 3.730 10.770 1.00 71.00 101 ASP A C 1
ATOM 808 O O . ASP A 1 101 ? -4.743 4.040 11.917 1.00 71.00 101 ASP A O 1
ATOM 812 N N . LEU A 1 102 ? -3.977 4.653 9.895 1.00 75.12 102 LEU A N 1
ATOM 813 C CA . LEU A 1 102 ? -3.940 6.088 10.224 1.00 75.12 102 LEU A CA 1
ATOM 814 C C . LEU A 1 102 ? -5.336 6.664 10.361 1.00 75.12 102 LEU A C 1
ATOM 816 O O . LEU A 1 102 ? -5.594 7.414 11.300 1.00 75.12 102 LEU A O 1
ATOM 820 N N . ARG A 1 103 ? -6.245 6.316 9.446 1.00 81.31 103 ARG A N 1
ATOM 821 C CA . ARG A 1 103 ? -7.633 6.782 9.519 1.00 81.31 103 ARG A CA 1
ATOM 822 C C . ARG A 1 103 ? -8.295 6.339 10.820 1.00 81.31 103 ARG A C 1
ATOM 824 O O . ARG A 1 103 ? -9.008 7.122 11.440 1.00 81.31 103 ARG A O 1
ATOM 831 N N . ALA A 1 104 ? -8.019 5.114 11.266 1.00 76.31 104 ALA A N 1
ATOM 832 C CA . ALA A 1 104 ? -8.510 4.612 12.545 1.00 76.31 104 ALA A CA 1
ATOM 833 C C . ALA A 1 104 ? -7.950 5.398 13.747 1.00 76.31 104 ALA A C 1
ATOM 835 O O . ALA A 1 104 ? -8.682 5.628 14.713 1.00 76.31 104 ALA A O 1
ATOM 836 N N . LEU A 1 105 ? -6.684 5.829 13.684 1.00 74.00 105 LEU A N 1
ATOM 837 C CA . LEU A 1 105 ? -6.031 6.618 14.733 1.00 74.00 105 LEU A CA 1
ATOM 838 C C . LEU A 1 105 ? -6.576 8.054 14.814 1.00 74.00 105 LEU A C 1
ATOM 840 O O . LEU A 1 105 ? -6.814 8.557 15.908 1.00 74.00 105 LEU A O 1
ATOM 844 N N . PHE A 1 106 ? -6.815 8.688 13.665 1.00 77.25 106 PHE A N 1
ATOM 845 C CA . PHE A 1 106 ? -7.264 10.081 13.554 1.00 77.25 106 PHE A CA 1
ATOM 846 C C . PHE A 1 106 ? -8.770 10.214 13.300 1.00 77.25 106 PHE A C 1
ATOM 848 O O . PHE A 1 106 ? -9.222 11.219 12.761 1.00 77.25 106 PHE A O 1
ATOM 855 N N . LYS A 1 107 ? -9.572 9.220 13.700 1.00 79.25 107 LYS A N 1
ATOM 856 C CA . LYS A 1 107 ? -11.021 9.172 13.426 1.00 79.25 107 LYS A CA 1
ATOM 857 C C . LYS A 1 107 ? -11.795 10.424 13.870 1.00 79.25 107 LYS A C 1
ATOM 859 O O . LYS A 1 107 ? -12.808 10.758 13.264 1.00 79.25 107 LYS A O 1
ATOM 864 N N . ASP A 1 108 ? -11.319 11.091 14.922 1.00 80.19 108 ASP A N 1
ATOM 865 C CA . ASP A 1 108 ? -11.932 12.290 15.499 1.00 80.19 108 ASP A CA 1
ATOM 866 C C . ASP A 1 108 ? -11.275 13.595 14.981 1.00 80.19 108 ASP A C 1
ATOM 868 O O . ASP A 1 108 ? -11.779 14.687 15.235 1.00 80.19 108 ASP A O 1
ATOM 872 N N . ASP A 1 109 ? -10.179 13.500 14.213 1.00 79.38 109 ASP A N 1
ATOM 873 C CA . ASP A 1 109 ? -9.456 14.625 13.610 1.00 79.38 109 ASP A CA 1
ATOM 874 C C . ASP A 1 109 ? -9.747 14.722 12.104 1.00 79.38 109 ASP A C 1
ATOM 876 O O . ASP A 1 109 ? -9.028 14.214 11.238 1.00 79.38 109 ASP A O 1
ATOM 880 N N . THR A 1 110 ? -10.827 15.436 11.792 1.00 85.88 110 THR A N 1
ATOM 881 C CA . THR A 1 110 ? -11.272 15.677 10.411 1.00 85.88 110 THR A CA 1
ATOM 882 C C . THR A 1 110 ? -10.228 16.370 9.528 1.00 85.88 110 THR A C 1
ATOM 884 O O . THR A 1 110 ? -10.213 16.135 8.319 1.00 85.88 110 THR A O 1
ATOM 887 N N . GLN A 1 111 ? -9.332 17.186 10.096 1.00 82.62 111 GLN A N 1
ATOM 888 C CA . GLN A 1 111 ? -8.305 17.886 9.325 1.00 82.62 111 GLN A CA 1
ATOM 889 C C . GLN A 1 111 ? -7.215 16.914 8.869 1.00 82.62 111 GLN A C 1
ATOM 891 O O . GLN A 1 111 ? -6.787 16.956 7.713 1.00 82.62 111 GLN A O 1
ATOM 896 N N . THR A 1 112 ? -6.781 16.023 9.759 1.00 80.25 112 THR A N 1
ATOM 897 C CA . THR A 1 112 ? -5.790 14.997 9.425 1.00 80.25 112 THR A CA 1
ATOM 898 C C . THR A 1 112 ? -6.355 13.968 8.447 1.00 80.25 112 THR A C 1
ATOM 900 O O . THR A 1 112 ? -5.669 13.615 7.488 1.00 80.25 112 THR A O 1
ATOM 903 N N . LEU A 1 113 ? -7.621 13.560 8.598 1.00 86.56 113 LEU A N 1
ATOM 904 C CA . LEU A 1 113 ? -8.291 12.678 7.632 1.00 86.56 113 LEU A CA 1
ATOM 905 C C . LEU A 1 113 ? -8.341 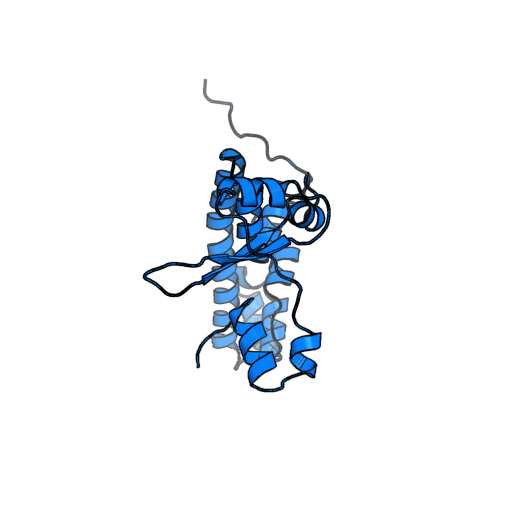13.286 6.222 1.00 86.56 113 LEU A C 1
ATOM 907 O O . LEU A 1 113 ? -7.960 12.622 5.260 1.00 86.56 113 LEU A O 1
ATOM 911 N N . ALA A 1 114 ? -8.710 14.566 6.098 1.00 87.25 114 ALA A N 1
ATOM 912 C CA . ALA A 1 114 ? -8.740 15.250 4.803 1.00 87.25 114 ALA A CA 1
ATOM 913 C C . ALA A 1 114 ? -7.355 15.297 4.130 1.00 87.25 114 ALA A C 1
ATOM 915 O O . ALA A 1 114 ? -7.244 15.094 2.922 1.00 87.25 114 ALA A O 1
ATOM 916 N N . ARG A 1 115 ? -6.286 15.507 4.912 1.00 84.50 115 ARG A N 1
ATOM 917 C CA . ARG A 1 115 ? -4.900 15.476 4.412 1.00 84.50 115 ARG A CA 1
ATOM 918 C C . ARG A 1 115 ? -4.483 14.089 3.931 1.00 84.50 115 ARG A C 1
ATOM 920 O O . ARG A 1 115 ? -3.795 13.986 2.917 1.00 84.50 115 ARG A O 1
ATOM 927 N N . ILE A 1 116 ? -4.883 13.034 4.646 1.00 87.19 116 ILE A N 1
ATOM 928 C CA . ILE A 1 116 ? -4.638 11.645 4.230 1.00 87.19 116 ILE A CA 1
ATOM 929 C C . ILE A 1 116 ? -5.316 11.388 2.881 1.00 87.19 116 ILE A C 1
ATOM 931 O O . ILE A 1 116 ? -4.665 10.898 1.959 1.00 87.19 116 ILE A O 1
ATOM 935 N N . ASP A 1 117 ? -6.588 11.764 2.743 1.00 90.06 117 ASP A N 1
ATOM 936 C CA . ASP A 1 117 ? -7.364 11.542 1.521 1.00 90.06 117 ASP A CA 1
ATOM 937 C C . ASP A 1 117 ? -6.793 12.312 0.320 1.00 90.06 117 ASP A C 1
ATOM 939 O O . ASP A 1 117 ? -6.622 11.739 -0.759 1.00 90.06 117 ASP A O 1
ATOM 943 N N . GLU A 1 118 ? -6.435 13.586 0.507 1.00 90.06 118 GLU A N 1
ATOM 944 C CA . GLU A 1 118 ? -5.797 14.408 -0.527 1.00 90.06 118 GLU A CA 1
ATOM 945 C C . GLU A 1 118 ? -4.466 13.796 -0.983 1.00 90.06 118 GLU A C 1
ATOM 947 O O . GLU A 1 118 ? -4.191 13.658 -2.180 1.00 90.06 118 GLU A O 1
ATOM 952 N N . MET A 1 119 ? -3.629 13.397 -0.026 1.00 89.00 119 MET A N 1
ATOM 953 C CA . MET A 1 119 ? -2.328 12.821 -0.325 1.00 89.00 119 MET A CA 1
ATOM 954 C C . MET A 1 119 ? -2.463 11.468 -1.040 1.00 89.00 119 MET A C 1
ATOM 956 O O . MET A 1 119 ? -1.757 11.206 -2.016 1.00 89.00 119 MET A O 1
ATOM 960 N N . GLU A 1 120 ? -3.407 10.631 -0.618 1.00 90.12 120 GLU A N 1
ATOM 961 C CA . GLU A 1 120 ? -3.683 9.337 -1.237 1.00 90.12 120 GLU A CA 1
ATOM 962 C C . GLU A 1 120 ? -4.205 9.478 -2.669 1.00 90.12 120 GLU A C 1
ATOM 964 O O . GLU A 1 120 ? -3.724 8.781 -3.571 1.00 90.12 120 GLU A O 1
ATOM 969 N N . HIS A 1 121 ? -5.119 10.425 -2.899 1.00 91.94 121 HIS A N 1
ATOM 970 C CA . HIS A 1 121 ? -5.633 10.750 -4.227 1.00 91.94 121 HIS A CA 1
ATOM 971 C C . HIS A 1 121 ? -4.519 11.188 -5.187 1.00 91.94 121 HIS A C 1
ATOM 973 O O . HIS A 1 121 ? -4.543 10.846 -6.367 1.00 91.94 121 HIS A O 1
ATOM 979 N N . ASN A 1 122 ? -3.504 11.887 -4.677 1.00 89.81 122 ASN A N 1
ATOM 980 C CA . ASN A 1 122 ? -2.370 12.351 -5.469 1.00 89.81 122 ASN A CA 1
ATOM 981 C C . ASN A 1 122 ? -1.305 11.265 -5.712 1.00 89.81 122 ASN A C 1
ATOM 983 O O . ASN A 1 122 ? -0.701 11.222 -6.788 1.00 89.81 122 ASN A O 1
ATOM 987 N N . ILE A 1 123 ? -1.038 10.396 -4.732 1.00 91.75 123 ILE A N 1
ATOM 988 C CA . ILE A 1 123 ? 0.041 9.396 -4.810 1.00 91.75 123 ILE A CA 1
ATOM 989 C C . ILE A 1 123 ? -0.386 8.153 -5.585 1.00 91.75 123 ILE A C 1
ATOM 991 O O . ILE A 1 123 ? 0.384 7.685 -6.427 1.00 91.75 123 ILE A O 1
ATOM 995 N N . ARG A 1 124 ? -1.583 7.603 -5.330 1.00 91.31 124 ARG A N 1
ATOM 996 C CA . ARG A 1 124 ? -2.004 6.323 -5.930 1.00 91.31 124 ARG A CA 1
ATOM 997 C C . ARG A 1 124 ? -1.940 6.331 -7.462 1.00 91.31 124 ARG A C 1
ATOM 999 O O . ARG A 1 124 ? -1.356 5.398 -8.016 1.00 91.31 124 ARG A O 1
ATOM 1006 N N . PRO A 1 125 ? -2.449 7.358 -8.174 1.00 93.00 125 PRO A N 1
ATOM 1007 C CA . PRO A 1 125 ? -2.368 7.392 -9.631 1.00 93.00 125 PRO A CA 1
ATOM 1008 C C . PRO A 1 125 ? -0.926 7.466 -10.135 1.00 93.00 125 PRO A C 1
ATOM 1010 O O . PRO A 1 125 ? -0.583 6.779 -11.092 1.00 93.00 125 PRO A O 1
ATOM 1013 N N . LYS A 1 126 ? -0.057 8.241 -9.469 1.00 93.06 126 LYS A N 1
ATOM 1014 C CA . LYS A 1 126 ? 1.369 8.340 -9.827 1.00 93.06 126 LYS A CA 1
ATOM 1015 C C . LYS A 1 126 ? 2.096 7.014 -9.616 1.00 93.06 126 LYS A C 1
ATOM 1017 O O . LYS A 1 126 ? 2.899 6.617 -10.454 1.00 93.06 126 LYS A O 1
ATOM 1022 N N . TYR A 1 127 ? 1.798 6.318 -8.521 1.00 94.25 127 TYR A N 1
ATOM 1023 C CA . TYR A 1 127 ? 2.413 5.033 -8.200 1.00 94.25 127 TYR A CA 1
ATOM 1024 C C . TYR A 1 127 ? 1.997 3.956 -9.205 1.00 94.25 127 TYR A C 1
ATOM 1026 O O . TYR A 1 127 ? 2.847 3.274 -9.775 1.00 94.25 127 TYR A O 1
ATOM 1034 N N . ASN A 1 128 ? 0.699 3.873 -9.504 1.00 93.38 128 ASN A N 1
ATOM 1035 C CA . ASN A 1 128 ? 0.179 2.955 -10.514 1.00 93.38 128 ASN A CA 1
ATOM 1036 C C . ASN A 1 128 ? 0.722 3.291 -11.910 1.00 93.38 128 ASN A C 1
ATOM 1038 O O . ASN A 1 128 ? 1.149 2.394 -12.631 1.00 93.38 128 ASN A O 1
ATOM 1042 N N . GLY A 1 129 ? 0.776 4.579 -12.265 1.00 94.25 129 GLY A N 1
ATOM 1043 C CA . GLY A 1 129 ? 1.335 5.048 -13.533 1.00 94.25 129 GLY A CA 1
ATOM 1044 C C . GLY A 1 129 ? 2.826 4.738 -13.680 1.00 94.25 129 GLY A C 1
ATOM 1045 O O . GLY A 1 129 ? 3.266 4.373 -14.769 1.00 94.25 129 GLY A O 1
ATOM 1046 N N . MET A 1 130 ? 3.602 4.811 -12.593 1.00 94.69 130 MET A N 1
ATOM 1047 C CA . MET A 1 130 ? 4.996 4.363 -12.566 1.00 94.69 130 MET A CA 1
ATOM 1048 C C . MET A 1 130 ? 5.097 2.871 -12.901 1.00 94.69 130 MET A C 1
ATOM 1050 O O . MET A 1 130 ? 5.815 2.516 -13.834 1.00 94.69 130 MET A O 1
ATOM 1054 N N . ILE A 1 131 ? 4.379 2.008 -12.171 1.00 95.56 131 ILE A N 1
ATOM 1055 C CA . ILE A 1 131 ? 4.410 0.551 -12.397 1.00 95.56 131 ILE A CA 1
ATOM 1056 C C . ILE A 1 131 ? 4.013 0.240 -13.839 1.00 95.56 131 ILE A C 1
ATOM 1058 O O . ILE A 1 131 ? 4.736 -0.448 -14.556 1.00 95.56 131 ILE A O 1
ATOM 1062 N N . GLU A 1 132 ? 2.895 0.804 -14.290 1.00 96.38 132 GLU A N 1
ATOM 1063 C CA . GLU A 1 132 ? 2.382 0.594 -15.636 1.00 96.38 132 GLU A CA 1
ATOM 1064 C C . GLU A 1 132 ? 3.382 1.032 -16.711 1.00 96.38 132 GLU A C 1
ATOM 1066 O O . GLU A 1 132 ? 3.572 0.324 -17.701 1.00 96.38 132 GLU A O 1
ATOM 1071 N N . SER A 1 133 ? 4.045 2.175 -16.521 1.00 95.38 133 SER A N 1
ATOM 1072 C CA . SER A 1 133 ? 5.047 2.677 -17.463 1.00 95.38 133 SER A CA 1
ATOM 1073 C C . SER A 1 133 ? 6.238 1.728 -17.569 1.00 95.38 133 SER A C 1
ATOM 1075 O O . SER A 1 133 ? 6.649 1.390 -18.681 1.00 95.38 133 SER A O 1
ATOM 1077 N N . VAL A 1 134 ? 6.764 1.258 -16.433 1.00 96.25 134 VAL A N 1
ATOM 1078 C CA . VAL A 1 134 ? 7.902 0.326 -16.379 1.00 96.25 134 VAL A CA 1
ATOM 1079 C C . VAL A 1 134 ? 7.543 -1.004 -17.040 1.00 96.25 134 VAL A C 1
ATOM 1081 O O . VAL A 1 134 ? 8.242 -1.436 -17.960 1.00 96.25 134 VAL A O 1
ATOM 1084 N N . GLU A 1 135 ? 6.438 -1.623 -16.631 1.00 95.94 135 GLU A N 1
ATOM 1085 C CA . GLU A 1 135 ? 6.000 -2.925 -17.149 1.00 95.94 135 GLU A CA 1
ATOM 1086 C C . GLU A 1 135 ? 5.705 -2.869 -18.651 1.00 95.94 135 GLU A C 1
ATOM 1088 O O . GLU A 1 135 ? 6.137 -3.723 -19.430 1.00 95.94 135 GLU A O 1
ATOM 1093 N N . ARG A 1 136 ? 5.013 -1.814 -19.098 1.00 96.25 136 ARG A N 1
ATOM 1094 C CA . ARG A 1 136 ? 4.707 -1.600 -20.515 1.00 96.25 136 ARG A CA 1
ATOM 1095 C C . ARG A 1 136 ? 5.977 -1.415 -21.334 1.00 96.25 136 ARG A C 1
ATOM 1097 O O . ARG A 1 136 ? 6.098 -2.008 -22.406 1.00 96.25 136 ARG A O 1
ATOM 1104 N N . PHE A 1 137 ? 6.915 -0.606 -20.847 1.00 96.44 137 PHE A N 1
ATOM 1105 C CA . PHE A 1 137 ? 8.174 -0.378 -21.543 1.00 96.44 137 PHE A CA 1
ATOM 1106 C C . PHE A 1 137 ? 8.974 -1.672 -21.675 1.00 96.44 137 PHE A C 1
ATOM 1108 O O . PHE A 1 137 ? 9.440 -1.982 -22.774 1.00 96.44 137 PHE A O 1
ATOM 1115 N N . HIS A 1 138 ? 9.085 -2.442 -20.589 1.00 96.25 138 HIS A N 1
ATOM 1116 C CA . HIS A 1 138 ? 9.748 -3.740 -20.601 1.00 96.25 138 HIS A CA 1
ATOM 1117 C C . HIS A 1 138 ? 9.080 -4.688 -21.602 1.00 96.25 138 HIS A C 1
ATOM 1119 O O . HIS A 1 138 ? 9.748 -5.192 -22.497 1.00 96.25 138 HIS A O 1
ATOM 1125 N N . LYS A 1 139 ? 7.753 -4.843 -21.555 1.00 95.50 139 LYS A N 1
ATOM 1126 C CA . LYS A 1 139 ? 7.004 -5.724 -22.467 1.00 95.50 139 LYS A CA 1
ATOM 1127 C C . LYS A 1 139 ? 7.245 -5.423 -23.951 1.00 95.50 139 LYS A C 1
ATOM 1129 O O . LYS A 1 139 ? 7.312 -6.350 -24.755 1.00 95.50 139 LYS A O 1
ATOM 1134 N N . ILE A 1 140 ? 7.365 -4.145 -24.319 1.00 95.69 140 ILE A N 1
ATOM 1135 C CA . ILE A 1 140 ? 7.613 -3.718 -25.706 1.00 95.69 140 ILE A CA 1
ATOM 1136 C C . ILE A 1 140 ? 9.055 -4.032 -26.138 1.00 95.69 140 ILE A C 1
ATOM 1138 O O . ILE A 1 140 ? 9.279 -4.427 -27.280 1.00 95.69 140 ILE A O 1
ATOM 1142 N N . HIS A 1 141 ? 10.026 -3.879 -25.235 1.00 93.88 141 HIS A N 1
ATOM 1143 C CA . HIS A 1 141 ? 11.454 -3.905 -25.567 1.00 93.88 141 HIS A CA 1
ATOM 1144 C C . HIS A 1 141 ? 12.206 -5.147 -25.052 1.00 93.88 141 HIS A C 1
ATOM 1146 O O . HIS A 1 141 ? 13.401 -5.266 -25.304 1.00 93.88 141 HIS A O 1
ATOM 1152 N N . GLN A 1 142 ? 11.540 -6.090 -24.377 1.00 92.06 142 GLN A N 1
ATOM 1153 C CA . GLN A 1 142 ? 12.153 -7.277 -23.749 1.00 92.06 142 GLN A CA 1
ATOM 1154 C C . GLN A 1 142 ? 12.947 -8.163 -24.721 1.00 92.06 142 GLN A C 1
ATOM 1156 O O . GLN A 1 142 ? 13.892 -8.829 -24.320 1.00 92.06 142 GLN A O 1
ATOM 1161 N N . ASN A 1 143 ? 12.588 -8.153 -26.008 1.00 93.50 143 ASN A N 1
ATOM 1162 C CA . ASN A 1 143 ? 13.256 -8.952 -27.039 1.00 93.50 143 ASN A CA 1
ATOM 1163 C C . ASN A 1 143 ? 14.507 -8.270 -27.619 1.00 93.50 143 ASN A C 1
ATOM 1165 O O . ASN A 1 143 ? 15.176 -8.844 -28.479 1.00 93.50 143 ASN A O 1
ATOM 1169 N N . LEU A 1 144 ? 14.805 -7.031 -27.214 1.00 94.69 144 LEU A N 1
ATOM 1170 C CA . LEU A 1 144 ? 16.005 -6.330 -27.655 1.00 94.69 144 LEU A CA 1
ATOM 1171 C C . LEU A 1 144 ? 17.252 -6.925 -27.007 1.00 94.69 144 LEU A C 1
ATOM 1173 O O . LEU A 1 144 ? 17.218 -7.440 -25.893 1.00 94.69 144 LEU A O 1
ATOM 1177 N N . SER A 1 145 ? 18.393 -6.772 -27.680 1.00 96.06 145 SER A N 1
ATOM 1178 C CA . SER A 1 145 ? 19.678 -7.017 -27.031 1.00 96.06 145 SER A CA 1
ATOM 1179 C C . SER A 1 145 ? 19.849 -6.062 -25.843 1.00 96.06 145 SER A C 1
ATOM 1181 O O . SER A 1 145 ? 19.390 -4.921 -25.887 1.00 96.06 145 SER A O 1
ATOM 1183 N N . LYS A 1 146 ? 20.581 -6.471 -24.801 1.00 93.44 146 LYS A N 1
ATOM 1184 C CA . LYS A 1 146 ? 20.823 -5.644 -23.603 1.00 93.44 146 LYS A CA 1
ATOM 1185 C C . LYS A 1 146 ? 21.318 -4.232 -23.941 1.00 93.44 146 LYS A C 1
ATOM 1187 O O . LYS A 1 146 ? 20.930 -3.260 -23.298 1.00 93.44 146 LYS A O 1
ATOM 1192 N N . LYS A 1 147 ? 22.178 -4.116 -24.957 1.00 95.38 147 LYS A N 1
ATOM 1193 C CA . LYS A 1 147 ? 22.723 -2.833 -25.417 1.00 95.38 147 LYS A CA 1
ATOM 1194 C C . LYS A 1 147 ? 21.633 -1.952 -26.030 1.00 95.38 147 LYS A C 1
ATOM 1196 O O . LYS A 1 147 ? 21.567 -0.765 -25.715 1.00 95.38 147 LYS A O 1
ATOM 1201 N N . ASP A 1 148 ? 20.779 -2.530 -26.868 1.00 96.19 148 ASP A N 1
ATOM 1202 C CA . ASP A 1 148 ? 19.689 -1.806 -27.525 1.00 96.19 148 ASP A CA 1
ATOM 1203 C C . ASP A 1 148 ? 18.562 -1.469 -26.541 1.00 96.19 148 ASP A C 1
ATOM 1205 O O . ASP A 1 148 ? 17.994 -0.380 -26.608 1.00 96.19 148 ASP A O 1
ATOM 1209 N N . PHE A 1 149 ? 18.313 -2.337 -25.558 1.00 95.56 149 PHE A N 1
ATOM 1210 C CA . PHE A 1 149 ? 17.394 -2.078 -24.455 1.00 95.56 149 PHE A CA 1
ATOM 1211 C C . PHE A 1 149 ? 17.833 -0.854 -23.641 1.00 95.56 149 PHE A C 1
ATOM 1213 O O . PHE A 1 149 ? 17.073 0.104 -23.513 1.00 95.56 149 PHE A O 1
ATOM 1220 N N . ILE A 1 150 ? 19.090 -0.804 -23.186 1.00 94.75 150 ILE A N 1
ATOM 1221 C CA . ILE A 1 150 ? 19.628 0.363 -22.461 1.00 94.75 150 ILE A CA 1
ATOM 1222 C C . ILE A 1 150 ? 19.551 1.632 -23.319 1.00 94.75 150 ILE A C 1
ATOM 1224 O O . ILE A 1 150 ? 19.171 2.693 -22.823 1.00 94.75 150 ILE A O 1
ATOM 1228 N N . ARG A 1 151 ? 19.864 1.532 -24.616 1.00 95.44 151 ARG A N 1
ATOM 1229 C CA . ARG A 1 151 ? 19.758 2.664 -25.543 1.00 95.44 151 ARG A CA 1
ATOM 1230 C C . ARG A 1 151 ? 18.325 3.187 -25.639 1.00 95.44 151 ARG A C 1
ATOM 1232 O O . ARG A 1 151 ? 18.130 4.398 -25.596 1.00 95.44 151 ARG A O 1
ATOM 1239 N N . SER A 1 152 ? 17.335 2.297 -25.721 1.00 94.94 152 SER A N 1
ATOM 1240 C CA . SER A 1 152 ? 15.920 2.682 -25.772 1.00 94.94 152 SER A CA 1
ATOM 1241 C C . SER A 1 152 ? 15.481 3.450 -24.518 1.00 94.94 152 SER A C 1
ATOM 1243 O O . SER A 1 152 ? 14.745 4.428 -24.629 1.00 94.94 152 SER A O 1
ATOM 1245 N N . ILE A 1 153 ? 16.002 3.082 -23.339 1.00 95.19 153 ILE A N 1
ATOM 1246 C CA . ILE A 1 153 ? 15.757 3.803 -22.080 1.00 95.19 153 ILE A CA 1
ATOM 1247 C C . ILE A 1 153 ? 16.399 5.189 -22.131 1.00 95.19 153 ILE A C 1
ATOM 1249 O O . ILE A 1 153 ? 15.762 6.182 -21.802 1.00 95.19 153 ILE A O 1
ATOM 1253 N N . GLN A 1 154 ? 17.654 5.282 -22.576 1.00 92.75 154 GLN A N 1
ATOM 1254 C CA . GLN A 1 154 ? 18.373 6.557 -22.654 1.00 92.75 154 GLN A CA 1
ATOM 1255 C C . GLN A 1 154 ? 17.737 7.550 -23.633 1.00 92.75 154 GLN A C 1
ATOM 1257 O O . GLN A 1 154 ? 17.841 8.754 -23.416 1.00 92.75 154 GLN A O 1
ATOM 1262 N N . MET A 1 155 ? 17.080 7.060 -24.685 1.00 94.00 155 MET A N 1
ATOM 1263 C CA . MET A 1 155 ? 16.339 7.892 -25.638 1.00 94.00 155 MET A CA 1
ATOM 1264 C C . MET A 1 155 ? 14.985 8.375 -25.096 1.00 94.00 155 MET A C 1
ATOM 1266 O O . MET A 1 155 ? 14.383 9.263 -25.694 1.00 94.00 155 MET A O 1
ATOM 1270 N N . ASN A 1 156 ? 14.504 7.821 -23.979 1.00 93.12 156 ASN A N 1
ATOM 1271 C CA . ASN A 1 156 ? 13.252 8.210 -23.343 1.00 93.12 156 ASN A CA 1
ATOM 1272 C C . ASN A 1 156 ? 13.522 8.832 -21.965 1.00 93.12 156 ASN A C 1
ATOM 1274 O O . ASN A 1 156 ? 13.687 8.125 -20.971 1.00 93.12 156 ASN A O 1
ATOM 1278 N N . GLU A 1 157 ? 13.540 10.167 -21.903 1.00 90.69 157 GLU A N 1
ATOM 1279 C CA . GLU A 1 157 ? 13.839 10.931 -20.681 1.00 90.69 157 GLU A CA 1
ATOM 1280 C C . GLU A 1 157 ? 13.005 10.487 -19.468 1.00 90.69 157 GLU A C 1
ATOM 1282 O O . GLU A 1 157 ? 13.549 10.314 -18.378 1.00 90.69 157 GLU A O 1
ATOM 1287 N N . ASN A 1 158 ? 11.716 10.194 -19.668 1.00 89.62 158 ASN A N 1
ATOM 1288 C CA . ASN A 1 158 ? 10.805 9.792 -18.592 1.00 89.62 158 ASN A CA 1
ATOM 1289 C C . ASN A 1 158 ? 11.122 8.401 -18.021 1.00 89.62 158 ASN A C 1
ATOM 1291 O O . ASN A 1 158 ? 10.725 8.088 -16.903 1.00 89.62 158 ASN A O 1
ATOM 1295 N N . MET A 1 159 ? 11.837 7.559 -18.770 1.00 93.19 159 MET A N 1
ATOM 1296 C CA . MET A 1 159 ? 12.163 6.189 -18.361 1.00 93.19 159 MET A CA 1
ATOM 1297 C C . MET A 1 159 ? 13.538 6.073 -17.709 1.00 93.19 159 MET A C 1
ATOM 1299 O O . MET A 1 159 ? 13.822 5.061 -17.068 1.00 93.19 159 MET A O 1
ATOM 1303 N N . LYS A 1 160 ? 14.393 7.098 -17.831 1.00 93.62 160 LYS A N 1
ATOM 1304 C CA . LYS A 1 160 ? 15.758 7.079 -17.282 1.00 93.62 160 LYS A CA 1
ATOM 1305 C C . LYS A 1 160 ? 15.781 6.847 -15.777 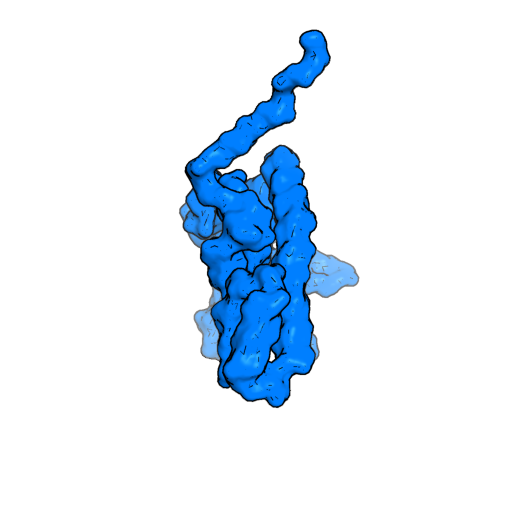1.00 93.62 160 LYS A C 1
ATOM 1307 O O . LYS A 1 160 ? 16.600 6.067 -15.297 1.00 93.62 160 LYS A O 1
ATOM 1312 N N . ILE A 1 161 ? 14.863 7.479 -15.046 1.00 92.94 161 ILE A N 1
ATOM 1313 C CA . ILE A 1 161 ? 14.742 7.308 -13.594 1.00 92.94 161 ILE A CA 1
ATOM 1314 C C . ILE A 1 161 ? 14.427 5.852 -13.217 1.00 92.94 161 ILE A C 1
ATOM 1316 O O . ILE A 1 161 ? 14.918 5.355 -12.209 1.00 92.94 161 ILE A O 1
ATOM 1320 N N . TYR A 1 162 ? 13.702 5.127 -14.072 1.00 95.62 162 TYR A N 1
ATOM 1321 C CA . TYR A 1 162 ? 13.320 3.732 -13.851 1.00 95.62 162 TYR A CA 1
ATOM 1322 C C . TYR A 1 162 ? 14.349 2.712 -14.348 1.00 95.62 162 TYR A C 1
ATOM 1324 O O . TYR A 1 162 ? 14.079 1.511 -14.302 1.00 95.62 162 TYR A O 1
ATOM 1332 N N . LEU A 1 163 ? 15.536 3.147 -14.789 1.00 94.06 163 LEU A N 1
ATOM 1333 C CA . LEU A 1 163 ? 16.600 2.254 -15.253 1.00 94.06 163 LEU A CA 1
ATOM 1334 C C . LEU A 1 163 ? 16.873 1.080 -14.285 1.00 94.06 163 LEU A C 1
ATOM 1336 O O . LEU A 1 163 ? 16.938 -0.050 -14.768 1.00 94.06 163 LEU A O 1
ATOM 1340 N N . PRO A 1 164 ? 16.970 1.267 -12.949 1.00 94.62 164 PRO A N 1
ATOM 1341 C CA . PRO A 1 164 ? 17.193 0.148 -12.031 1.00 94.62 164 PRO A CA 1
ATOM 1342 C C . PRO A 1 164 ? 16.080 -0.910 -12.075 1.00 94.62 164 PRO A C 1
ATOM 1344 O O . PRO A 1 164 ? 16.377 -2.101 -12.059 1.00 94.62 164 PRO A O 1
ATOM 1347 N N . LEU A 1 165 ? 14.816 -0.486 -12.177 1.00 96.00 165 LEU A N 1
ATOM 1348 C CA . LEU A 1 165 ? 13.650 -1.376 -12.243 1.00 96.00 165 LEU A CA 1
ATOM 1349 C C . LEU A 1 165 ? 13.581 -2.120 -13.579 1.00 96.00 165 LEU A C 1
ATOM 1351 O O . LEU A 1 165 ? 13.321 -3.320 -13.627 1.00 96.00 165 LEU A O 1
ATOM 1355 N N . LEU A 1 166 ? 13.851 -1.414 -14.677 1.00 96.00 166 LEU A N 1
ATOM 1356 C CA . LEU A 1 166 ? 13.838 -1.987 -16.021 1.00 96.00 166 LEU A CA 1
ATOM 1357 C C . LEU A 1 166 ? 14.949 -3.022 -16.214 1.00 96.00 166 LEU A C 1
ATOM 1359 O O . LEU A 1 166 ? 14.737 -4.032 -16.880 1.00 96.00 166 LEU A O 1
ATOM 1363 N N . MET A 1 167 ? 16.123 -2.799 -15.617 1.00 95.25 167 MET A N 1
ATOM 1364 C CA . MET A 1 167 ? 17.235 -3.748 -15.694 1.00 95.25 167 MET A CA 1
ATOM 1365 C C . MET A 1 167 ? 16.978 -5.037 -14.907 1.00 95.25 167 MET A C 1
ATOM 1367 O O . MET A 1 167 ? 17.423 -6.094 -15.350 1.00 95.25 167 MET A O 1
ATOM 1371 N N . ARG A 1 168 ? 16.258 -4.965 -13.780 1.00 95.81 168 ARG A N 1
ATOM 1372 C CA . ARG A 1 168 ? 15.825 -6.153 -13.025 1.00 95.81 168 ARG A CA 1
ATOM 1373 C C . ARG A 1 168 ? 14.823 -6.980 -13.825 1.00 95.81 168 ARG A C 1
ATOM 1375 O O . ARG A 1 168 ? 15.048 -8.172 -14.005 1.00 95.81 168 ARG A O 1
ATOM 1382 N N . LEU A 1 169 ? 13.802 -6.338 -14.402 1.00 95.06 169 LEU A N 1
ATOM 1383 C CA . LEU A 1 169 ? 12.841 -7.026 -15.275 1.00 95.06 169 LEU A CA 1
ATOM 1384 C C . LEU A 1 169 ? 13.523 -7.683 -16.475 1.00 95.06 169 LEU A C 1
ATOM 1386 O O . LEU A 1 169 ? 13.248 -8.841 -16.771 1.00 95.06 169 LEU A O 1
ATOM 1390 N N . TYR A 1 170 ? 14.466 -6.982 -17.115 1.00 93.81 170 TYR A N 1
ATOM 1391 C CA . TYR A 1 170 ? 15.239 -7.534 -18.231 1.00 93.81 170 TYR A CA 1
ATOM 1392 C C . TYR A 1 170 ? 16.045 -8.782 -17.822 1.00 93.81 170 TYR A C 1
ATOM 1394 O O . TYR A 1 170 ? 16.239 -9.692 -18.624 1.00 93.81 170 TYR A O 1
ATOM 1402 N N . ALA A 1 171 ? 16.524 -8.839 -16.576 1.00 93.62 171 ALA A N 1
ATOM 1403 C CA . ALA A 1 171 ? 17.203 -10.008 -16.019 1.00 93.62 171 ALA A CA 1
ATOM 1404 C C . ALA A 1 171 ? 16.241 -11.138 -15.593 1.00 93.62 171 ALA A C 1
ATOM 1406 O O . ALA A 1 171 ? 16.706 -12.204 -15.196 1.00 93.62 171 ALA A O 1
ATOM 1407 N N . GLY A 1 172 ? 14.922 -10.926 -15.682 1.00 92.38 172 GLY A N 1
ATOM 1408 C CA . GLY A 1 172 ? 13.899 -11.858 -15.209 1.00 92.38 172 GLY A CA 1
ATOM 1409 C C . GLY A 1 172 ? 13.697 -11.837 -13.692 1.00 92.38 172 GLY A C 1
ATOM 1410 O O . GLY A 1 172 ? 13.157 -12.792 -13.140 1.00 92.38 172 GLY A O 1
ATOM 1411 N N . GLU A 1 173 ? 14.149 -10.783 -13.008 1.00 93.06 173 GLU A N 1
ATOM 1412 C CA . GLU A 1 173 ? 13.991 -10.616 -11.564 1.00 93.06 173 GLU A CA 1
ATOM 1413 C C . GLU A 1 173 ? 12.718 -9.842 -11.205 1.00 93.06 173 GLU A C 1
ATOM 1415 O O . GLU A 1 173 ? 12.271 -8.957 -11.937 1.00 93.06 173 GLU A O 1
ATOM 1420 N N . GLU A 1 174 ? 12.189 -10.109 -10.010 1.00 91.50 174 GLU A N 1
ATOM 1421 C CA . GLU A 1 174 ? 11.100 -9.320 -9.438 1.00 91.50 174 GLU A CA 1
ATOM 1422 C C . GLU A 1 174 ? 11.566 -7.921 -9.004 1.00 91.50 174 GLU A C 1
ATOM 1424 O O . GLU A 1 174 ? 12.716 -7.700 -8.586 1.00 91.50 174 GLU A O 1
ATOM 1429 N N . ASN A 1 175 ? 10.638 -6.967 -9.088 1.00 93.12 175 ASN A N 1
ATOM 1430 C CA . ASN A 1 175 ? 10.853 -5.572 -8.729 1.00 93.12 175 ASN A CA 1
ATOM 1431 C C . ASN A 1 175 ? 10.296 -5.233 -7.348 1.00 93.12 175 ASN A C 1
ATOM 1433 O O . ASN A 1 175 ? 9.136 -5.497 -7.043 1.00 93.12 175 ASN A O 1
ATOM 1437 N N . ASP A 1 176 ? 11.097 -4.508 -6.569 1.00 92.38 176 ASP A N 1
ATOM 1438 C CA . ASP A 1 176 ? 10.641 -3.814 -5.366 1.00 92.38 176 ASP A CA 1
ATOM 1439 C C . ASP A 1 176 ? 10.189 -2.386 -5.720 1.00 92.38 176 ASP A C 1
ATOM 1441 O O . ASP A 1 176 ? 10.914 -1.398 -5.549 1.00 92.38 176 ASP A O 1
ATOM 1445 N N . TYR A 1 177 ? 8.973 -2.277 -6.263 1.00 93.75 177 TYR A N 1
ATOM 1446 C CA . TYR A 1 177 ? 8.375 -0.989 -6.629 1.00 93.75 177 TYR A CA 1
ATOM 1447 C C . TYR A 1 177 ? 8.160 -0.080 -5.417 1.00 93.75 177 TYR A C 1
ATOM 1449 O O . TYR A 1 177 ? 8.312 1.139 -5.527 1.00 93.75 177 TYR A O 1
ATOM 1457 N N . LYS A 1 178 ? 7.814 -0.656 -4.257 1.00 91.12 178 LYS A N 1
ATOM 1458 C CA . LYS A 1 178 ? 7.602 0.093 -3.010 1.00 91.12 178 LYS A CA 1
ATOM 1459 C C . LYS A 1 178 ? 8.919 0.709 -2.544 1.00 91.12 178 LYS A C 1
ATOM 1461 O O . LYS A 1 178 ? 8.993 1.925 -2.374 1.00 91.12 178 LYS A O 1
ATOM 1466 N N . GLY A 1 179 ? 9.981 -0.089 -2.440 1.00 90.06 179 GLY A N 1
ATOM 1467 C CA . GLY A 1 179 ? 11.316 0.378 -2.070 1.00 90.06 179 GLY A CA 1
ATOM 1468 C C . GLY A 1 179 ? 11.882 1.416 -3.030 1.00 90.06 179 GLY A C 1
ATOM 1469 O O . GLY A 1 179 ? 12.472 2.406 -2.590 1.00 90.06 179 GLY A O 1
ATOM 1470 N N . PHE A 1 180 ? 11.659 1.253 -4.336 1.00 93.44 180 PHE A N 1
ATOM 1471 C CA . PHE A 1 180 ? 12.050 2.263 -5.315 1.00 93.44 180 PHE A CA 1
ATOM 1472 C C . PHE A 1 180 ? 11.285 3.580 -5.128 1.00 93.44 180 PHE A C 1
ATOM 1474 O O . PHE A 1 180 ? 11.911 4.642 -5.085 1.00 93.44 180 PHE A O 1
ATOM 1481 N N . GLY A 1 181 ? 9.957 3.524 -4.979 1.00 90.88 181 GLY A N 1
ATOM 1482 C CA . GLY A 1 181 ? 9.125 4.707 -4.751 1.00 90.88 181 GLY A CA 1
ATOM 1483 C C . GLY A 1 181 ? 9.496 5.445 -3.463 1.00 90.88 181 GLY A C 1
ATOM 1484 O O . GLY A 1 181 ? 9.565 6.672 -3.454 1.00 90.88 181 GLY A O 1
ATOM 1485 N N . MET A 1 182 ? 9.837 4.706 -2.402 1.00 87.44 182 MET A N 1
ATOM 1486 C CA . MET A 1 182 ? 10.316 5.273 -1.139 1.00 87.44 182 MET A CA 1
ATOM 1487 C C . MET A 1 182 ? 11.654 6.002 -1.278 1.00 87.44 182 MET A C 1
ATOM 1489 O O . MET A 1 182 ? 11.815 7.074 -0.690 1.00 87.44 182 MET A O 1
ATOM 1493 N N . LYS A 1 183 ? 12.598 5.455 -2.052 1.00 89.25 183 LYS A N 1
ATOM 1494 C CA . LYS A 1 183 ? 13.918 6.068 -2.287 1.00 89.25 183 LYS A CA 1
ATOM 1495 C C . LYS A 1 183 ? 13.862 7.289 -3.208 1.00 89.25 183 LYS A C 1
ATOM 1497 O O . LYS A 1 183 ? 14.660 8.198 -3.029 1.00 89.25 183 LYS A O 1
ATOM 1502 N N . ASN A 1 184 ? 12.923 7.316 -4.155 1.00 91.00 184 ASN A N 1
ATOM 1503 C CA . ASN A 1 184 ? 12.784 8.373 -5.167 1.00 91.00 184 ASN A CA 1
ATOM 1504 C C . ASN A 1 184 ? 11.510 9.213 -4.951 1.00 91.00 184 ASN A C 1
ATOM 1506 O O . ASN A 1 184 ? 10.858 9.642 -5.907 1.00 91.00 184 ASN A O 1
ATOM 1510 N N . SER A 1 185 ? 11.105 9.415 -3.690 1.00 88.00 185 SER A N 1
ATOM 1511 C CA . SER A 1 185 ? 9.837 10.083 -3.358 1.00 88.00 185 SER A CA 1
ATOM 1512 C C . SER A 1 185 ? 9.774 11.522 -3.863 1.00 88.00 185 SER A C 1
ATOM 1514 O O . SER A 1 185 ? 8.713 12.015 -4.240 1.00 88.00 185 SER A O 1
ATOM 1516 N N . LYS A 1 186 ? 10.919 12.202 -3.886 1.00 89.12 186 LYS A N 1
ATOM 1517 C CA . LYS A 1 186 ? 11.030 13.586 -4.327 1.00 89.12 186 LYS A CA 1
ATOM 1518 C C . LYS A 1 186 ? 10.879 13.682 -5.840 1.00 89.12 186 LYS A C 1
ATOM 1520 O O . LYS A 1 186 ? 10.054 14.447 -6.323 1.00 89.12 186 LYS A O 1
ATOM 1525 N N . GLU A 1 187 ? 11.642 12.889 -6.577 1.00 88.62 187 GLU A N 1
ATOM 1526 C CA . GLU A 1 187 ? 11.724 12.945 -8.035 1.00 88.62 187 GLU A CA 1
ATOM 1527 C C . GLU A 1 187 ? 10.449 12.420 -8.703 1.00 88.62 187 GLU A C 1
ATOM 1529 O O . GLU A 1 187 ? 10.021 12.967 -9.715 1.00 88.62 187 GLU A O 1
ATOM 1534 N N . VAL A 1 188 ? 9.825 11.381 -8.135 1.00 87.44 188 VAL A N 1
ATOM 1535 C CA . VAL A 1 188 ? 8.636 10.743 -8.726 1.00 87.44 188 VAL A CA 1
ATOM 1536 C C . VAL A 1 188 ? 7.334 11.332 -8.177 1.00 87.44 188 VAL A C 1
ATOM 1538 O O . VAL A 1 188 ? 6.359 11.480 -8.915 1.00 87.44 188 VAL A O 1
ATOM 1541 N N . PHE A 1 189 ? 7.293 11.684 -6.888 1.00 88.88 189 PHE A N 1
ATOM 1542 C CA . PHE A 1 189 ? 6.046 12.065 -6.214 1.00 88.88 189 PHE A CA 1
ATOM 1543 C C . PHE A 1 189 ? 6.017 13.517 -5.729 1.00 88.88 189 PHE A C 1
ATOM 1545 O O . PHE A 1 189 ? 4.930 14.013 -5.432 1.00 88.88 189 PHE A O 1
ATOM 1552 N N . GLY A 1 190 ? 7.155 14.220 -5.713 1.00 87.88 190 GLY A N 1
ATOM 1553 C CA . GLY A 1 190 ? 7.262 15.578 -5.173 1.00 87.88 190 GLY A CA 1
ATOM 1554 C C . GLY A 1 190 ? 7.249 15.629 -3.643 1.00 87.88 190 GLY A C 1
ATOM 1555 O O . GLY A 1 190 ? 6.974 16.682 -3.077 1.00 87.88 190 GLY A O 1
ATOM 1556 N N . ILE A 1 191 ? 7.515 14.504 -2.968 1.00 85.56 191 ILE A N 1
ATOM 1557 C CA . ILE A 1 191 ? 7.525 14.423 -1.503 1.00 85.56 191 ILE A CA 1
ATOM 1558 C C . ILE A 1 191 ? 8.945 14.647 -0.986 1.00 85.56 191 ILE A C 1
ATOM 1560 O O . ILE A 1 191 ? 9.831 13.805 -1.168 1.00 85.56 191 ILE A O 1
ATOM 1564 N N . TYR A 1 192 ? 9.137 15.790 -0.331 1.00 77.81 192 TYR A N 1
ATOM 1565 C CA . TYR A 1 192 ? 10.361 16.165 0.368 1.00 77.81 192 TYR A CA 1
ATOM 1566 C C . TYR A 1 192 ? 10.342 15.568 1.785 1.00 77.81 192 TYR A C 1
ATOM 1568 O O . TYR A 1 192 ? 9.273 15.412 2.373 1.00 77.81 192 TYR A O 1
ATOM 1576 N N . GLY A 1 193 ? 11.511 15.196 2.319 1.00 63.34 193 GLY A N 1
ATOM 1577 C CA . GLY A 1 193 ? 11.630 14.758 3.718 1.00 63.34 193 GLY A CA 1
ATOM 1578 C C . GLY A 1 193 ? 11.265 15.875 4.704 1.00 63.34 193 GLY A C 1
ATOM 1579 O O . GLY A 1 193 ? 10.991 16.998 4.281 1.00 63.34 193 GLY A O 1
ATOM 1580 N N . ASP A 1 194 ? 11.312 15.584 6.006 1.00 55.25 194 ASP A N 1
ATOM 1581 C CA . ASP A 1 194 ? 10.860 16.457 7.112 1.00 55.25 194 ASP A CA 1
ATOM 1582 C C . ASP A 1 194 ? 11.717 17.726 7.347 1.00 55.25 194 ASP A C 1
ATOM 1584 O O . ASP A 1 194 ? 11.926 18.181 8.467 1.00 55.25 194 ASP A O 1
ATOM 1588 N N . GLY A 1 195 ? 12.210 18.339 6.274 1.00 44.22 195 GLY A N 1
ATOM 1589 C CA . GLY A 1 195 ? 12.983 19.570 6.263 1.00 44.22 195 GLY A CA 1
ATOM 1590 C C . GLY A 1 195 ? 12.643 20.437 5.056 1.00 44.22 195 GLY A C 1
ATOM 1591 O O . GLY A 1 195 ? 13.508 20.676 4.222 1.00 44.22 195 GLY A O 1
ATOM 1592 N N . ASN A 1 196 ? 11.381 20.850 4.923 1.00 32.34 196 ASN A N 1
ATOM 1593 C CA . ASN A 1 196 ? 10.990 22.235 4.623 1.00 32.34 196 ASN A CA 1
ATOM 1594 C C . ASN A 1 196 ? 9.469 22.312 4.477 1.00 32.34 196 ASN A C 1
ATOM 1596 O O . ASN A 1 196 ? 8.889 21.736 3.557 1.00 32.34 196 ASN A O 1
ATOM 1600 N N . GLN A 1 197 ? 8.832 23.082 5.356 1.00 34.47 197 GLN A N 1
ATOM 1601 C CA . GLN A 1 197 ? 7.491 23.589 5.108 1.00 34.47 197 GLN A CA 1
ATOM 1602 C C . GLN A 1 197 ? 7.556 24.446 3.839 1.00 34.47 197 GLN A C 1
ATOM 1604 O O . GLN A 1 197 ? 8.249 25.463 3.809 1.00 34.47 197 GLN A O 1
ATOM 1609 N N . LEU A 1 198 ? 6.868 24.028 2.776 1.00 35.06 198 LEU A N 1
ATOM 1610 C CA . LEU A 1 198 ? 6.586 24.924 1.664 1.00 35.06 198 LEU A CA 1
ATOM 1611 C C . LEU A 1 198 ? 5.632 25.992 2.192 1.00 35.06 198 LEU A C 1
ATOM 1613 O O . LEU A 1 198 ? 4.474 25.732 2.511 1.00 35.06 198 LEU A O 1
ATOM 1617 N N . THR A 1 199 ? 6.198 27.185 2.322 1.00 30.48 199 THR A N 1
ATOM 1618 C CA . THR A 1 199 ? 5.532 28.467 2.483 1.00 30.48 199 THR A CA 1
ATOM 1619 C C . THR A 1 199 ? 4.264 28.525 1.646 1.00 30.48 199 THR A C 1
ATOM 1621 O O . THR A 1 199 ? 4.292 28.314 0.432 1.00 30.48 199 THR A O 1
ATOM 1624 N N . THR A 1 200 ? 3.166 28.860 2.312 1.00 31.20 200 THR A N 1
ATOM 1625 C CA . THR A 1 200 ? 1.934 29.357 1.712 1.00 31.20 200 THR A CA 1
ATOM 1626 C C . THR A 1 200 ? 2.266 30.435 0.682 1.00 31.20 200 THR A C 1
ATOM 1628 O O . THR A 1 200 ? 2.700 31.529 1.041 1.00 31.20 200 THR A O 1
ATOM 1631 N N . VAL A 1 201 ? 2.065 30.135 -0.60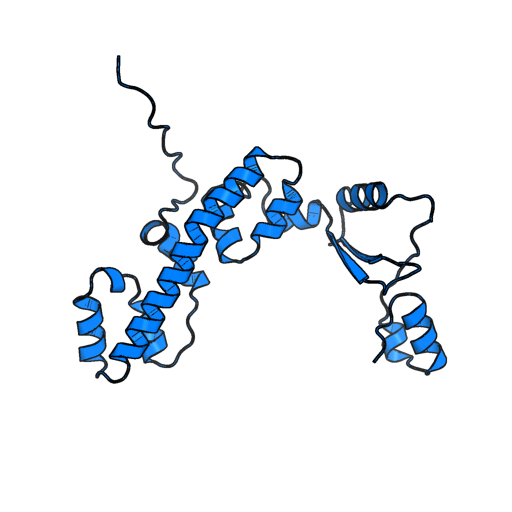0 1.00 33.84 201 VAL A N 1
ATOM 1632 C CA . VAL A 1 201 ? 1.955 31.166 -1.631 1.00 33.84 201 VAL A CA 1
ATOM 1633 C C . VAL A 1 201 ? 0.600 31.825 -1.417 1.00 33.84 201 VAL A C 1
ATOM 1635 O O . VAL A 1 201 ? -0.441 31.235 -1.693 1.00 33.84 201 VAL A O 1
ATOM 1638 N N . GLY A 1 202 ? 0.621 33.021 -0.845 1.00 34.84 202 GLY A N 1
ATOM 1639 C CA . GLY A 1 202 ? -0.583 33.770 -0.537 1.00 34.84 202 GLY A CA 1
ATOM 1640 C C . GLY A 1 202 ? -0.255 35.151 -0.006 1.00 34.84 202 GLY A C 1
ATOM 1641 O O . GLY A 1 202 ? -0.546 35.422 1.149 1.00 34.84 202 GLY A O 1
ATOM 1642 N N . GLN A 1 203 ? 0.368 35.985 -0.839 1.00 31.50 203 GLN A N 1
ATOM 1643 C CA . GLN A 1 203 ? 0.296 37.448 -0.787 1.00 31.50 203 GLN A CA 1
ATOM 1644 C C . GLN A 1 203 ? 1.013 37.998 -2.022 1.00 31.50 203 GLN A C 1
ATOM 1646 O O . GLN A 1 203 ? 2.213 37.802 -2.171 1.00 31.50 203 GLN A O 1
ATOM 1651 N N . ASP A 1 204 ? 0.228 38.522 -2.967 1.00 29.91 204 ASP A N 1
ATOM 1652 C CA . ASP A 1 204 ? 0.436 39.835 -3.595 1.00 29.91 204 ASP A CA 1
ATOM 1653 C C . ASP A 1 204 ? -0.517 39.993 -4.789 1.00 29.91 204 ASP A C 1
ATOM 1655 O O . ASP A 1 204 ? -0.275 39.501 -5.890 1.00 29.91 204 ASP A O 1
ATOM 1659 N N . ALA A 1 205 ? -1.631 40.681 -4.537 1.00 33.62 205 ALA A N 1
ATOM 1660 C CA . ALA A 1 205 ? -2.341 41.498 -5.519 1.00 33.62 205 ALA A CA 1
ATOM 1661 C C . ALA A 1 205 ? -3.245 42.485 -4.760 1.00 33.62 205 ALA A C 1
ATOM 1663 O O . ALA A 1 205 ? -4.424 42.229 -4.508 1.00 33.62 205 ALA A O 1
ATOM 1664 N N . SER A 1 206 ? -2.666 43.607 -4.343 1.00 32.84 206 SER A N 1
ATOM 1665 C CA . SER A 1 206 ? -3.357 44.879 -4.109 1.00 32.84 206 SER A CA 1
ATOM 1666 C C . SER A 1 206 ? -2.444 45.998 -4.577 1.00 32.84 206 SER A C 1
ATOM 1668 O O . SER A 1 206 ? -1.231 45.897 -4.292 1.00 32.84 206 SER A O 1
#

Foldseek 3Di:
DDDADDPRVLVVCVVVVVVVVNVVRDDDDDDDPPQDPVNVLVVQQPDPDDQFDWDWDDDPPDDIDIDTHGHVNNLCVVPVVVCCQALLNLLLCLLVVNLVSVCVNCVVPPVSVVVSVVSNVQVVVLLVVVVCVLVVLCVVCLPPDPVVSVVVQVVPPVNVLVVVVNVCVSVVHDDPSSVSCSVCVCVRRVRDPPPDDDDPPDDDDD

Secondary structure (DSSP, 8-state):
-----HHHHHHHHHHTT-HHHHHTPPP--PPPTTS-HHHHHHHHHT-SSSSEEEEEE--SSS--EEEEEE-HHHHHHSS-TTTTTSHHHHHHHHHTT-HHHHHHHTTT-HHHHHHHHHHHHHHHHHHHHHHHHHHHHHHHHTTS-HHHHHHHHHT-HHHHTTHHHHHHHHTTPPP-HHHHHHHTIIIII----SS-----------

InterPro domains:
  IPR049042 RNA ligase 1, C-terminal domain [PF20819] (83-174)

Sequence (206 aa):
GQTLFGTRLKTFLIENNFPTILNHLVAFESVPSDVTHKQLLQDIYQQTCGEGYVVEIIQPDRPSYLVKIKTQKYLMIHRDGESATSPRSLFEAIINENADDLRALFKDDTQTLARIDEMEHNIRPKYNGMIESVERFHKIHQNLSKKDFIRSIQMNENMKIYLPLLMRLYAGEENDYKGFGMKNSKEVFGIYGDGNQLTTVGQDAS

Radius of gyration: 24.96 Å; chains: 1; bounding box: 54×80×57 Å